Protein AF-A0A960JRB2-F1 (afdb_monomer)

pLDDT: mean 93.93, std 5.95, range [61.25, 98.62]

Radius of gyration: 18.93 Å; Cα contacts (8 Å, |Δi|>4): 574; chains: 1; bounding box: 47×34×52 Å

Mean predicted aligned error: 4.18 Å

Structure (mmCIF, N/CA/C/O backbone):
data_AF-A0A960JRB2-F1
#
_entry.id   AF-A0A960JRB2-F1
#
loop_
_atom_site.group_PDB
_atom_site.id
_atom_site.type_symbol
_atom_site.label_atom_id
_atom_site.label_alt_id
_atom_site.label_comp_id
_atom_site.label_asym_id
_atom_site.label_entity_id
_atom_site.label_seq_id
_atom_site.pdbx_PDB_ins_code
_atom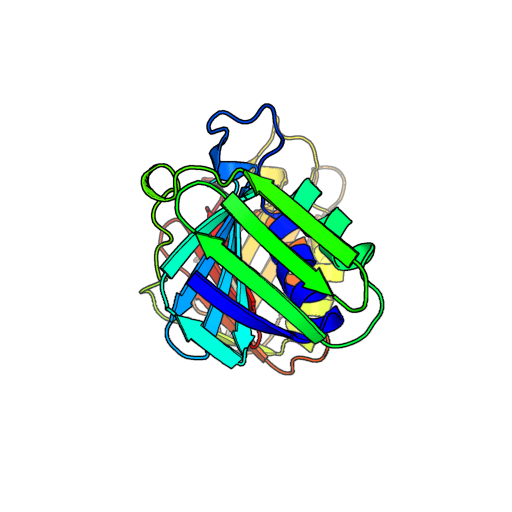_site.Cartn_x
_atom_site.Cartn_y
_atom_site.Cartn_z
_atom_site.occupancy
_atom_site.B_iso_or_equiv
_atom_site.auth_seq_id
_atom_site.auth_comp_id
_atom_site.auth_asym_id
_atom_site.auth_atom_id
_atom_site.pdbx_PDB_model_num
ATOM 1 N N . MET A 1 1 ? 16.561 -8.627 -13.620 1.00 96.25 1 MET A N 1
ATOM 2 C CA . MET A 1 1 ? 15.090 -8.500 -13.733 1.00 96.25 1 MET A CA 1
ATOM 3 C C . MET A 1 1 ? 14.754 -7.876 -15.081 1.00 96.25 1 MET A C 1
ATOM 5 O O . MET A 1 1 ? 15.429 -6.922 -15.445 1.00 96.25 1 MET A O 1
ATOM 9 N N . LYS A 1 2 ? 13.747 -8.363 -15.817 1.00 98.31 2 LYS A N 1
ATOM 10 C CA . LYS A 1 2 ? 13.292 -7.759 -17.079 1.00 98.31 2 LYS A CA 1
ATOM 11 C C . LYS A 1 2 ? 11.813 -8.038 -17.347 1.00 98.31 2 LYS A C 1
ATOM 13 O O . LYS A 1 2 ? 11.419 -9.203 -17.326 1.00 98.31 2 LYS A O 1
ATOM 18 N N . PHE A 1 3 ? 11.040 -6.992 -17.641 1.00 98.62 3 PHE A N 1
ATOM 19 C CA . PHE A 1 3 ? 9.617 -7.092 -17.981 1.00 98.62 3 PHE A CA 1
ATOM 20 C C . PHE A 1 3 ? 9.141 -5.975 -18.920 1.00 98.62 3 PHE A C 1
ATOM 22 O O . PHE A 1 3 ? 9.813 -4.952 -19.102 1.00 98.62 3 PHE A O 1
ATOM 29 N N . ARG A 1 4 ? 7.949 -6.165 -19.493 1.00 98.50 4 ARG A N 1
ATOM 30 C CA . ARG A 1 4 ? 7.206 -5.173 -20.279 1.00 98.50 4 ARG A CA 1
ATOM 31 C C . ARG A 1 4 ? 5.766 -5.063 -19.782 1.00 98.50 4 ARG A C 1
ATOM 33 O O . ARG A 1 4 ? 5.137 -6.073 -19.498 1.00 98.50 4 ARG A O 1
ATOM 40 N N . CYS A 1 5 ? 5.229 -3.851 -19.715 1.00 98.44 5 CYS A N 1
ATOM 41 C CA . CYS A 1 5 ? 3.850 -3.596 -19.287 1.00 98.44 5 CYS A CA 1
ATOM 42 C C . CYS A 1 5 ? 3.295 -2.318 -19.925 1.00 98.44 5 CYS A C 1
ATOM 44 O O . CYS A 1 5 ? 4.031 -1.579 -20.582 1.00 98.44 5 CYS A O 1
ATOM 46 N N . GLU A 1 6 ? 2.006 -2.050 -19.735 1.00 98.31 6 GLU A N 1
ATOM 47 C CA . GLU A 1 6 ? 1.409 -0.769 -20.113 1.00 98.31 6 GLU A CA 1
ATOM 48 C C . GLU A 1 6 ? 1.791 0.329 -19.114 1.00 98.31 6 GLU A C 1
ATOM 50 O O . GLU A 1 6 ? 1.782 0.127 -17.897 1.00 98.31 6 GLU A O 1
ATOM 55 N N . ARG A 1 7 ? 2.109 1.516 -19.637 1.00 97.81 7 ARG A N 1
ATOM 56 C CA . ARG A 1 7 ? 2.580 2.665 -18.855 1.00 97.81 7 ARG A CA 1
ATOM 57 C C . ARG A 1 7 ? 1.621 3.047 -17.736 1.00 97.81 7 ARG A C 1
ATOM 59 O O . ARG A 1 7 ? 2.079 3.316 -16.631 1.00 97.81 7 ARG A O 1
ATOM 66 N N . ASP A 1 8 ? 0.321 3.076 -18.016 1.00 97.69 8 ASP A N 1
ATOM 67 C CA . ASP A 1 8 ? -0.687 3.498 -17.039 1.00 97.69 8 ASP A CA 1
ATOM 68 C C . ASP A 1 8 ? -0.827 2.479 -15.899 1.00 97.69 8 ASP A C 1
ATOM 70 O O . ASP A 1 8 ? -0.841 2.864 -14.734 1.00 97.69 8 ASP A O 1
ATOM 74 N N . VAL A 1 9 ? -0.766 1.180 -16.213 1.00 97.19 9 VAL A N 1
ATOM 75 C CA . VAL A 1 9 ? -0.775 0.099 -15.211 1.00 97.19 9 VAL A CA 1
ATOM 76 C C . VAL A 1 9 ? 0.433 0.214 -14.274 1.00 97.19 9 VAL A C 1
ATOM 78 O O . VAL A 1 9 ? 0.292 0.145 -13.051 1.00 97.19 9 VAL A O 1
ATOM 81 N N . LEU A 1 10 ? 1.627 0.456 -14.826 1.00 98.31 10 LEU A N 1
ATOM 82 C CA . LEU A 1 10 ? 2.826 0.674 -14.015 1.00 98.31 10 LEU A CA 1
ATOM 83 C C . LEU A 1 10 ? 2.738 1.967 -13.195 1.00 98.31 10 LEU A C 1
ATOM 85 O O . LEU A 1 10 ? 3.166 1.990 -12.041 1.00 98.31 10 LEU A O 1
ATOM 89 N N . ALA A 1 11 ? 2.194 3.042 -13.773 1.00 97.94 11 ALA A N 1
ATOM 90 C CA . ALA A 1 11 ? 2.029 4.325 -13.096 1.00 97.94 11 ALA A CA 1
ATOM 91 C C . ALA A 1 11 ? 1.119 4.203 -11.868 1.00 97.94 11 ALA A C 1
ATOM 93 O O . ALA A 1 11 ? 1.439 4.768 -10.818 1.00 97.94 11 ALA A O 1
ATOM 94 N N . ASP A 1 12 ? 0.030 3.445 -11.982 1.00 96.31 12 ASP A N 1
ATOM 95 C CA . ASP A 1 12 ? -0.925 3.220 -10.899 1.00 96.31 12 ASP A CA 1
ATOM 96 C C . ASP A 1 12 ? -0.324 2.362 -9.779 1.00 96.31 12 ASP A C 1
ATOM 98 O O . ASP A 1 12 ? -0.445 2.717 -8.600 1.00 96.31 12 ASP A O 1
ATOM 102 N N . ALA A 1 13 ? 0.407 1.295 -10.125 1.00 97.88 13 ALA A N 1
ATOM 103 C CA . ALA A 1 13 ? 1.113 0.454 -9.155 1.00 97.88 13 ALA A CA 1
ATOM 104 C C . ALA A 1 13 ? 2.199 1.241 -8.397 1.00 97.88 13 ALA A C 1
ATOM 106 O O . ALA A 1 13 ? 2.223 1.265 -7.163 1.00 97.88 13 ALA A O 1
ATOM 107 N N . VAL A 1 14 ? 3.054 1.966 -9.129 1.00 98.06 14 VAL A N 1
ATOM 108 C CA . VAL A 1 14 ? 4.105 2.834 -8.568 1.00 98.06 14 VAL A CA 1
ATOM 109 C C . VAL A 1 14 ? 3.504 3.957 -7.726 1.00 98.06 14 VAL A C 1
ATOM 111 O O . VAL A 1 14 ? 4.011 4.268 -6.648 1.00 98.06 14 VAL A O 1
ATOM 114 N N . GLY A 1 15 ? 2.417 4.570 -8.193 1.00 96.38 15 GLY A N 1
ATOM 115 C CA . GLY A 1 15 ? 1.725 5.637 -7.483 1.00 96.38 15 GLY A CA 1
ATOM 116 C C . GLY A 1 15 ? 1.093 5.159 -6.180 1.00 96.38 15 GLY A C 1
ATOM 117 O O . GLY A 1 15 ? 1.138 5.888 -5.188 1.00 96.38 15 GLY A O 1
ATOM 118 N N . SER A 1 16 ? 0.524 3.953 -6.176 1.00 95.69 16 SER A N 1
ATOM 119 C CA . SER A 1 16 ? -0.119 3.354 -5.004 1.00 95.69 16 SER A CA 1
ATOM 120 C C . SER A 1 16 ? 0.894 2.946 -3.946 1.00 95.69 16 SER A C 1
ATOM 122 O O . SER A 1 16 ? 0.838 3.452 -2.826 1.00 95.69 16 SER A O 1
ATOM 124 N N . ALA A 1 17 ? 1.885 2.139 -4.321 1.00 97.44 17 ALA A N 1
ATOM 125 C CA . ALA A 1 17 ? 2.957 1.731 -3.421 1.00 97.44 17 ALA A CA 1
ATOM 126 C C . ALA A 1 17 ? 3.803 2.928 -2.943 1.00 97.44 17 ALA A C 1
ATOM 128 O O . ALA A 1 17 ? 4.197 3.008 -1.780 1.00 97.44 17 ALA A O 1
ATOM 129 N N . GLY A 1 18 ? 4.042 3.915 -3.817 1.00 96.19 18 GLY A N 1
ATOM 130 C CA . GLY A 1 18 ? 4.893 5.075 -3.537 1.00 96.19 18 GLY A CA 1
ATOM 131 C C . GLY A 1 18 ? 4.423 5.943 -2.369 1.00 96.19 18 GLY A C 1
ATOM 132 O O . GLY A 1 18 ? 5.253 6.574 -1.715 1.00 96.19 18 GLY A O 1
ATOM 133 N N . ARG A 1 19 ? 3.120 5.957 -2.058 1.00 92.56 19 ARG A N 1
ATOM 134 C CA . ARG A 1 19 ? 2.564 6.736 -0.935 1.00 92.56 19 ARG A CA 1
ATOM 135 C C . ARG A 1 19 ? 2.944 6.186 0.438 1.00 92.56 19 ARG A C 1
ATOM 137 O O . ARG A 1 19 ? 2.952 6.951 1.395 1.00 92.56 19 ARG A O 1
ATOM 144 N N . ALA A 1 20 ? 3.294 4.904 0.522 1.00 94.94 20 ALA A N 1
ATOM 145 C CA . ALA A 1 20 ? 3.753 4.274 1.755 1.00 94.94 20 ALA A CA 1
ATOM 146 C C . ALA A 1 20 ? 5.263 4.422 1.988 1.00 94.94 20 ALA A C 1
ATOM 148 O O . ALA A 1 20 ? 5.755 4.005 3.026 1.00 94.94 20 ALA A O 1
ATOM 149 N N . THR A 1 21 ? 6.017 4.978 1.034 1.00 93.31 21 THR A N 1
ATOM 150 C CA . THR A 1 21 ? 7.476 5.105 1.172 1.00 93.31 21 THR A CA 1
ATOM 151 C C . THR A 1 21 ? 7.860 6.184 2.173 1.00 93.31 21 THR A C 1
ATOM 153 O O . THR A 1 21 ? 7.260 7.262 2.229 1.00 93.31 21 THR A O 1
ATOM 156 N N . SER A 1 22 ? 8.913 5.916 2.943 1.00 83.94 22 SER A N 1
ATOM 157 C CA . SER A 1 22 ? 9.476 6.921 3.838 1.00 83.94 22 SER A CA 1
ATOM 158 C C . SER A 1 22 ? 10.087 8.088 3.047 1.00 83.94 22 SER A C 1
ATOM 160 O O . SER A 1 22 ? 10.604 7.942 1.935 1.00 83.94 22 SER A O 1
ATOM 162 N N . GLY A 1 23 ? 10.044 9.289 3.626 1.00 74.00 23 GLY A N 1
ATOM 163 C CA . GLY A 1 23 ? 10.753 10.436 3.065 1.00 74.00 23 GLY A CA 1
ATOM 164 C C . GLY A 1 23 ? 12.268 10.201 3.014 1.00 74.00 23 GLY A C 1
ATOM 165 O O . GLY A 1 23 ? 12.821 9.404 3.762 1.00 74.00 23 GLY A O 1
ATOM 166 N N . ARG A 1 24 ? 12.976 10.978 2.183 1.00 62.84 24 ARG A N 1
ATOM 167 C CA . ARG A 1 24 ? 14.440 10.871 1.993 1.00 62.84 24 ARG A CA 1
ATOM 168 C C . ARG A 1 24 ? 15.268 11.080 3.284 1.00 62.84 24 ARG A C 1
ATOM 170 O O . ARG A 1 24 ? 16.460 10.806 3.284 1.00 62.84 24 ARG A O 1
ATOM 177 N N . SER A 1 25 ? 14.648 11.584 4.352 1.00 66.38 25 SER A N 1
ATOM 178 C CA . SER A 1 25 ? 15.242 11.805 5.681 1.00 66.38 25 SER A CA 1
ATOM 179 C C . SER A 1 25 ? 14.831 10.748 6.716 1.00 66.38 25 SER A C 1
ATOM 181 O O . SER A 1 25 ? 15.058 10.950 7.906 1.00 66.38 25 SER A O 1
ATOM 183 N N . GLY A 1 26 ? 14.182 9.660 6.288 1.00 69.44 26 GLY A N 1
ATOM 184 C CA . GLY A 1 26 ? 13.806 8.550 7.158 1.00 69.44 26 GLY A CA 1
ATOM 185 C C . GLY A 1 26 ? 15.020 7.813 7.726 1.00 69.44 26 GLY A C 1
ATOM 186 O O . GLY A 1 26 ? 16.132 7.919 7.208 1.00 69.44 26 GLY A O 1
ATOM 187 N N . ALA A 1 27 ? 14.796 7.040 8.791 1.00 75.38 27 ALA A N 1
ATOM 188 C CA . ALA A 1 27 ? 15.854 6.293 9.474 1.00 75.38 27 ALA A CA 1
ATOM 189 C C . ALA A 1 27 ? 16.548 5.253 8.571 1.00 75.38 27 ALA A C 1
ATOM 191 O O . ALA A 1 27 ? 17.726 4.964 8.770 1.00 75.38 27 ALA A O 1
ATOM 192 N N . LEU A 1 28 ? 15.834 4.719 7.571 1.00 88.00 28 LEU A N 1
ATOM 193 C CA . LEU A 1 28 ? 16.341 3.745 6.604 1.00 88.00 28 LEU A CA 1
ATOM 194 C C . LEU A 1 28 ? 16.217 4.303 5.174 1.00 88.00 28 LEU A C 1
ATOM 196 O O . LEU A 1 28 ? 15.122 4.285 4.613 1.00 88.00 28 LEU A O 1
ATOM 200 N N . PRO A 1 29 ? 17.314 4.770 4.548 1.00 88.00 29 PRO A N 1
ATOM 201 C CA . PRO A 1 29 ? 17.279 5.364 3.207 1.00 88.00 29 PRO A CA 1
ATOM 202 C C . PRO A 1 29 ? 16.694 4.455 2.117 1.00 88.00 29 PRO A C 1
ATOM 204 O O . PRO A 1 29 ? 16.051 4.947 1.191 1.00 88.00 29 PRO A O 1
ATOM 207 N N . VAL A 1 30 ? 16.869 3.135 2.239 1.00 93.38 30 VAL A N 1
ATOM 208 C CA . VAL A 1 30 ? 16.314 2.129 1.317 1.00 93.38 30 VAL A CA 1
ATOM 209 C C . VAL A 1 30 ? 14.784 2.188 1.210 1.00 93.38 30 VAL A C 1
ATOM 211 O O . VAL A 1 30 ? 14.228 1.944 0.141 1.00 93.38 30 VAL A O 1
ATOM 214 N N . LEU A 1 31 ? 14.098 2.618 2.274 1.00 95.06 31 LEU A N 1
ATOM 215 C CA . LEU A 1 31 ? 12.642 2.780 2.312 1.00 95.06 31 LEU A CA 1
ATOM 216 C C . LEU A 1 31 ? 12.141 4.030 1.576 1.00 95.06 31 LEU A C 1
ATOM 218 O O . LEU A 1 31 ? 10.934 4.231 1.465 1.00 95.06 31 LEU A O 1
ATOM 222 N N . ALA A 1 32 ? 13.037 4.883 1.070 1.00 94.69 32 ALA A N 1
ATOM 223 C CA . ALA A 1 32 ? 12.685 5.910 0.085 1.00 94.69 32 ALA A CA 1
ATOM 224 C C . ALA A 1 32 ? 12.575 5.331 -1.343 1.00 94.69 32 ALA A C 1
ATOM 226 O O . ALA A 1 32 ? 12.237 6.049 -2.293 1.00 94.69 32 ALA A O 1
ATOM 227 N N . GLY A 1 33 ? 12.904 4.046 -1.511 1.00 96.25 33 GLY A N 1
ATOM 228 C CA . GLY A 1 33 ? 12.733 3.277 -2.732 1.00 96.25 33 GLY A CA 1
ATOM 229 C C . GLY A 1 33 ? 11.466 2.425 -2.733 1.00 96.25 33 GLY A C 1
ATOM 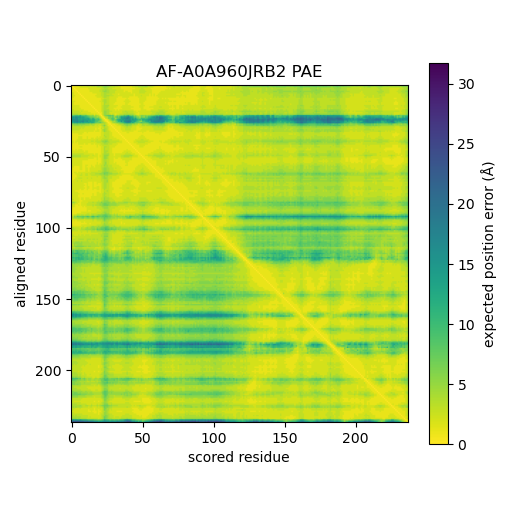230 O O . GLY A 1 33 ? 10.894 2.097 -1.695 1.00 96.25 33 GLY A O 1
ATOM 231 N N . LEU A 1 34 ? 11.049 2.046 -3.935 1.00 97.81 34 LEU A N 1
ATOM 232 C CA . LEU A 1 34 ? 10.079 0.989 -4.175 1.00 97.81 34 LEU A CA 1
ATOM 233 C C . LEU A 1 34 ? 10.824 -0.310 -4.426 1.00 97.81 34 LEU A C 1
ATOM 235 O O . LEU A 1 34 ? 11.721 -0.345 -5.269 1.00 97.81 34 LEU A O 1
ATOM 239 N N . ARG A 1 35 ? 10.435 -1.368 -3.719 1.00 98.00 35 ARG A N 1
ATOM 240 C CA . ARG A 1 35 ? 10.896 -2.728 -3.981 1.00 98.00 35 ARG A CA 1
ATOM 241 C C . ARG A 1 35 ? 10.034 -3.329 -5.081 1.00 98.00 35 ARG A C 1
ATOM 243 O O . ARG A 1 35 ? 8.837 -3.513 -4.893 1.00 98.00 35 ARG A O 1
ATOM 250 N N . LEU A 1 36 ? 10.661 -3.653 -6.199 1.00 98.19 36 LEU A N 1
ATOM 251 C CA . LEU A 1 36 ? 10.075 -4.381 -7.310 1.00 98.19 36 LEU A CA 1
ATOM 252 C C . LEU A 1 36 ? 10.513 -5.838 -7.174 1.00 98.19 36 LEU A C 1
ATOM 254 O O . LEU A 1 36 ? 11.710 -6.107 -7.049 1.00 98.19 36 LEU A O 1
ATOM 258 N N . ARG A 1 37 ? 9.572 -6.777 -7.199 1.00 97.62 37 ARG A N 1
ATOM 259 C CA . ARG A 1 37 ? 9.851 -8.213 -7.307 1.00 97.62 37 ARG A CA 1
ATOM 260 C C . ARG A 1 37 ? 9.086 -8.754 -8.503 1.00 97.62 37 ARG A C 1
ATOM 262 O O . ARG A 1 37 ? 7.871 -8.640 -8.541 1.00 97.62 37 ARG A O 1
ATOM 269 N N . LEU A 1 38 ? 9.810 -9.342 -9.445 1.00 98.50 38 LEU A N 1
ATOM 270 C CA . LEU A 1 38 ? 9.243 -10.022 -10.601 1.00 98.50 38 LEU A CA 1
ATOM 271 C C . LEU A 1 38 ? 9.416 -11.530 -10.428 1.00 98.50 38 LEU A C 1
ATOM 273 O O . LEU A 1 38 ? 10.534 -11.979 -10.156 1.00 98.50 38 LEU A O 1
ATOM 277 N N . ASP A 1 39 ? 8.324 -12.263 -10.605 1.00 97.94 39 ASP A N 1
ATOM 278 C CA . ASP A 1 39 ? 8.250 -13.722 -10.542 1.00 97.94 39 ASP A CA 1
ATOM 279 C C . ASP A 1 39 ? 7.352 -14.219 -11.688 1.00 97.94 39 ASP A C 1
ATOM 281 O O . ASP A 1 39 ? 6.127 -14.076 -11.645 1.00 97.94 39 ASP A O 1
ATOM 285 N N . GLY A 1 40 ? 7.964 -14.699 -12.773 1.00 98.12 40 GLY A N 1
ATOM 286 C CA . GLY A 1 40 ? 7.264 -14.962 -14.026 1.00 98.12 40 GLY A CA 1
ATOM 287 C C . GLY A 1 40 ? 6.626 -13.686 -14.579 1.00 98.12 40 GLY A C 1
ATOM 288 O O . GLY A 1 40 ? 7.314 -12.692 -14.818 1.00 98.12 40 GLY A O 1
ATOM 289 N N . ASP A 1 41 ? 5.307 -13.714 -14.753 1.00 98.12 41 ASP A N 1
ATOM 290 C CA . ASP A 1 41 ? 4.501 -12.601 -15.271 1.00 98.12 41 ASP A CA 1
ATOM 291 C C . ASP A 1 41 ? 3.864 -11.745 -14.157 1.00 98.12 41 ASP A C 1
ATOM 293 O O . ASP A 1 41 ? 3.052 -10.862 -14.426 1.00 98.12 41 ASP A O 1
ATOM 297 N N . HIS A 1 42 ? 4.253 -11.963 -12.896 1.00 98.00 42 HIS A N 1
ATOM 298 C CA . HIS A 1 42 ? 3.734 -11.229 -11.742 1.00 98.00 42 HIS A CA 1
ATOM 299 C C . HIS A 1 42 ? 4.772 -10.240 -11.213 1.00 98.00 42 HIS A C 1
ATOM 301 O O . HIS A 1 42 ? 5.851 -10.631 -10.755 1.00 98.00 42 HIS A O 1
ATOM 307 N N . LEU A 1 43 ? 4.447 -8.947 -11.261 1.00 98.50 43 LEU A N 1
ATOM 308 C CA . LEU A 1 43 ? 5.259 -7.887 -10.674 1.00 98.50 43 LEU A CA 1
ATOM 309 C C . LEU A 1 43 ? 4.601 -7.358 -9.399 1.00 98.50 43 LEU A C 1
ATOM 311 O O . LEU A 1 43 ? 3.548 -6.725 -9.442 1.00 98.50 43 LEU A O 1
ATOM 315 N N . GLU A 1 44 ? 5.286 -7.534 -8.276 1.00 98.00 44 GLU A N 1
ATOM 316 C CA . GLU A 1 44 ? 4.963 -6.877 -7.014 1.00 98.00 44 GLU A CA 1
ATOM 317 C C . GLU A 1 44 ? 5.739 -5.564 -6.888 1.00 98.00 44 GLU A C 1
ATOM 319 O O . GLU A 1 44 ? 6.974 -5.540 -6.960 1.00 98.00 44 GLU A O 1
ATOM 324 N N . VAL A 1 45 ? 5.024 -4.471 -6.633 1.00 98.44 45 VAL A N 1
ATOM 325 C CA . VAL A 1 45 ? 5.588 -3.156 -6.321 1.00 98.44 45 VAL A CA 1
ATOM 326 C C . VAL A 1 45 ? 5.246 -2.810 -4.877 1.00 98.44 45 VAL A C 1
ATOM 328 O O . VAL A 1 45 ? 4.082 -2.591 -4.549 1.00 98.44 45 VAL A O 1
ATOM 331 N N . THR A 1 46 ? 6.258 -2.731 -4.014 1.00 98.25 46 THR A N 1
ATOM 332 C CA . THR A 1 46 ? 6.082 -2.492 -2.576 1.00 98.25 46 THR A CA 1
ATOM 333 C C . THR A 1 46 ? 6.754 -1.201 -2.128 1.00 98.25 46 THR A C 1
ATOM 335 O O . THR A 1 46 ? 7.939 -0.976 -2.383 1.00 98.25 46 THR A O 1
ATOM 338 N N . GLY A 1 47 ? 6.002 -0.369 -1.411 1.00 97.19 47 GLY A N 1
ATOM 339 C CA . GLY A 1 47 ? 6.510 0.763 -0.643 1.00 97.19 47 GLY A CA 1
ATOM 340 C C . GLY A 1 47 ? 6.213 0.577 0.839 1.00 97.19 47 GLY A C 1
ATOM 341 O O . GLY A 1 47 ? 5.186 0.001 1.197 1.00 97.19 47 GLY A O 1
ATOM 342 N N . SER A 1 48 ? 7.117 1.041 1.700 1.00 95.75 48 SER A N 1
ATOM 343 C CA . SER A 1 48 ? 6.989 0.878 3.146 1.00 95.75 48 SER A CA 1
ATOM 344 C C . SER A 1 48 ? 7.699 1.991 3.910 1.00 95.75 48 SER A C 1
ATOM 346 O O . SER A 1 48 ? 8.734 2.495 3.465 1.00 95.75 48 SER A O 1
ATOM 348 N N . ASP A 1 49 ? 7.164 2.331 5.080 1.00 93.62 49 ASP A N 1
ATOM 349 C CA . ASP A 1 49 ? 7.819 3.142 6.108 1.00 93.62 49 ASP A CA 1
ATOM 350 C C . ASP A 1 49 ? 7.997 2.374 7.432 1.00 93.62 49 ASP A C 1
ATOM 352 O O . ASP A 1 49 ? 8.267 2.982 8.463 1.00 93.62 49 ASP A O 1
ATOM 356 N N . LEU A 1 50 ? 7.904 1.036 7.379 1.00 91.38 50 LEU A N 1
ATOM 357 C CA . LEU A 1 50 ? 7.846 0.069 8.493 1.00 91.38 50 LEU A CA 1
ATOM 358 C C . LEU A 1 50 ? 6.519 0.009 9.255 1.00 91.38 50 LEU A C 1
ATOM 360 O O . LEU A 1 50 ? 6.216 -1.041 9.823 1.00 91.38 50 LEU A O 1
ATOM 364 N N . ASP A 1 51 ? 5.735 1.085 9.272 1.00 91.94 51 ASP A N 1
ATOM 365 C CA . ASP A 1 51 ? 4.451 1.127 9.980 1.00 91.94 51 ASP A CA 1
ATOM 366 C C . ASP A 1 51 ? 3.259 0.992 9.029 1.00 91.94 51 ASP A C 1
ATOM 368 O O . ASP A 1 51 ? 2.207 0.484 9.416 1.00 91.94 51 ASP A O 1
ATOM 372 N N . LEU A 1 52 ? 3.426 1.426 7.783 1.00 95.12 52 LEU A N 1
ATOM 373 C CA . LEU A 1 52 ? 2.530 1.213 6.660 1.00 95.12 52 LEU A CA 1
ATOM 374 C C . LEU A 1 52 ? 3.328 0.598 5.520 1.00 95.12 52 LEU A C 1
ATOM 376 O O . LEU A 1 52 ? 4.390 1.087 5.145 1.00 95.12 52 LEU A O 1
ATOM 380 N N . THR A 1 53 ? 2.779 -0.461 4.946 1.00 96.75 53 THR A N 1
ATOM 381 C CA . THR A 1 53 ? 3.285 -1.098 3.738 1.00 96.75 53 THR A CA 1
ATOM 382 C C . THR A 1 53 ? 2.147 -1.194 2.738 1.00 96.75 53 THR A C 1
ATOM 384 O O . THR A 1 53 ? 1.057 -1.654 3.077 1.00 96.75 53 THR A O 1
ATOM 387 N N . VAL A 1 54 ? 2.395 -0.748 1.511 1.00 97.62 54 VAL A N 1
ATOM 388 C CA . VAL A 1 54 ? 1.459 -0.886 0.396 1.00 97.62 54 VAL A CA 1
ATOM 389 C C . VAL A 1 54 ? 2.149 -1.679 -0.699 1.00 97.62 54 VAL A C 1
ATOM 391 O O . VAL A 1 54 ? 3.204 -1.276 -1.194 1.00 97.62 54 VAL A O 1
ATOM 394 N N . THR A 1 55 ? 1.534 -2.795 -1.071 1.00 97.62 55 THR A N 1
ATOM 395 C CA . THR A 1 55 ? 1.971 -3.663 -2.164 1.00 97.62 55 THR A CA 1
ATOM 396 C C . THR A 1 55 ? 0.906 -3.660 -3.246 1.00 97.62 55 THR A C 1
ATOM 398 O O . THR A 1 55 ? -0.264 -3.897 -2.959 1.00 97.62 55 THR A O 1
ATOM 401 N N . ALA A 1 56 ? 1.310 -3.379 -4.479 1.00 97.69 56 ALA A N 1
ATOM 402 C CA . ALA A 1 56 ? 0.474 -3.508 -5.663 1.00 97.69 56 ALA A CA 1
ATOM 403 C C . ALA A 1 56 ? 1.036 -4.624 -6.546 1.00 97.69 56 ALA A C 1
ATOM 405 O O . ALA A 1 56 ? 2.218 -4.599 -6.890 1.00 97.69 56 ALA A O 1
ATOM 406 N N . GLU A 1 57 ? 0.193 -5.583 -6.900 1.00 97.12 57 GLU A N 1
ATOM 407 C 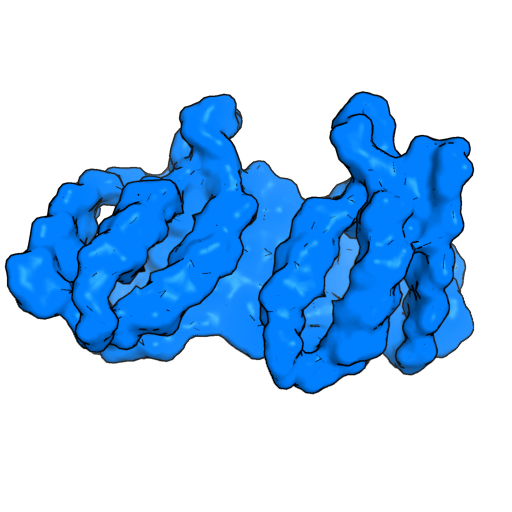CA . GLU A 1 57 ? 0.502 -6.667 -7.822 1.00 97.12 57 GLU A CA 1
ATOM 408 C C . GLU A 1 57 ? -0.120 -6.367 -9.186 1.00 97.12 57 GLU A C 1
ATOM 410 O O . GLU A 1 57 ? -1.307 -6.041 -9.283 1.00 97.12 57 GLU A O 1
ATOM 415 N N . ILE A 1 58 ? 0.693 -6.456 -10.237 1.00 97.88 58 ILE A N 1
ATOM 416 C CA . ILE A 1 58 ? 0.253 -6.289 -11.621 1.00 97.88 58 ILE A CA 1
ATOM 417 C C . ILE A 1 58 ? 0.804 -7.410 -12.499 1.00 97.88 58 ILE A C 1
ATOM 419 O O . ILE A 1 58 ? 1.938 -7.859 -12.322 1.00 97.88 58 ILE A O 1
ATOM 423 N N . GLU A 1 59 ? 0.000 -7.827 -13.473 1.00 98.00 59 GLU A N 1
ATOM 424 C CA . GLU A 1 59 ? 0.430 -8.746 -14.523 1.00 98.00 59 GLU A CA 1
ATOM 425 C C . GLU A 1 59 ? 1.260 -7.985 -15.565 1.00 98.00 59 GLU A C 1
ATOM 427 O O . GLU A 1 59 ? 0.900 -6.890 -16.014 1.00 98.00 59 GLU A O 1
ATOM 432 N N . VAL A 1 60 ? 2.402 -8.553 -15.935 1.00 98.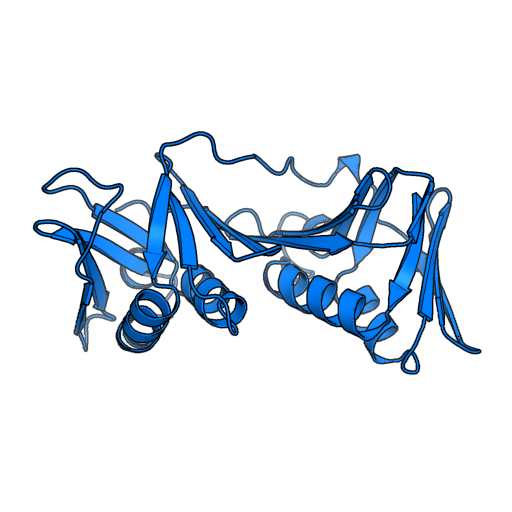44 60 VAL A N 1
ATOM 433 C CA . VAL A 1 60 ? 3.360 -7.987 -16.886 1.00 98.44 60 VAL A CA 1
ATOM 434 C C . VAL A 1 60 ? 3.884 -9.092 -17.797 1.00 98.44 60 VAL A C 1
ATOM 436 O O . VAL A 1 60 ? 3.856 -10.258 -17.443 1.00 98.44 60 VAL A O 1
ATOM 439 N N . ALA A 1 61 ? 4.434 -8.741 -18.958 1.00 98.50 61 ALA A N 1
ATOM 440 C CA . ALA A 1 61 ? 5.189 -9.694 -19.766 1.00 98.50 61 ALA A CA 1
ATOM 441 C C . ALA A 1 61 ? 6.611 -9.819 -19.200 1.00 98.50 61 ALA A C 1
ATOM 443 O O . ALA A 1 61 ? 7.492 -9.010 -19.523 1.00 98.50 61 ALA A O 1
ATOM 444 N N . GLY A 1 62 ? 6.820 -10.796 -18.322 1.00 98.06 62 GLY A N 1
ATOM 445 C CA . GLY A 1 62 ? 8.102 -11.099 -17.707 1.00 98.06 62 GLY A CA 1
ATOM 446 C C . GLY A 1 62 ? 9.051 -11.823 -18.657 1.00 98.06 62 GLY A C 1
ATOM 447 O O . GLY A 1 62 ? 8.670 -12.485 -19.619 1.00 98.06 62 GLY A O 1
ATOM 448 N N . THR A 1 63 ? 10.352 -11.660 -18.444 1.00 97.75 63 THR A N 1
ATOM 449 C CA . THR A 1 63 ? 11.380 -12.394 -19.210 1.00 97.75 63 THR A CA 1
ATOM 450 C C . THR A 1 63 ? 12.530 -12.853 -18.329 1.00 97.75 63 THR A C 1
ATOM 452 O O . THR A 1 63 ? 13.210 -13.831 -18.635 1.00 97.75 63 THR A O 1
ATOM 455 N N . THR A 1 64 ? 12.810 -12.133 -17.247 1.00 98.12 64 THR A N 1
ATOM 456 C CA . THR A 1 64 ? 13.874 -12.502 -16.315 1.00 98.12 64 THR A CA 1
ATOM 457 C C . THR A 1 64 ? 13.480 -12.059 -14.926 1.00 98.12 64 THR A C 1
ATOM 459 O O . THR A 1 64 ? 13.451 -10.856 -14.673 1.00 98.12 64 THR A O 1
ATOM 462 N N . ASP A 1 65 ? 13.234 -13.007 -14.034 1.00 98.06 65 ASP A N 1
ATOM 463 C CA . ASP A 1 65 ? 12.860 -12.743 -12.646 1.00 98.06 65 ASP A CA 1
ATOM 464 C C . ASP A 1 65 ? 13.921 -11.922 -11.901 1.00 98.06 65 ASP A C 1
ATOM 466 O O . ASP A 1 65 ? 15.061 -11.719 -12.350 1.00 98.06 65 ASP A O 1
ATOM 470 N N . GLY A 1 66 ? 13.543 -11.414 -10.736 1.00 96.69 66 GLY A N 1
ATOM 471 C CA . GLY A 1 66 ? 14.490 -10.806 -9.815 1.00 96.69 66 GLY A CA 1
ATOM 472 C C . GLY A 1 66 ? 13.856 -9.793 -8.884 1.00 96.69 66 GLY A C 1
ATOM 473 O O . GLY A 1 66 ? 12.646 -9.583 -8.877 1.00 96.69 66 GLY A O 1
ATOM 474 N N . VAL A 1 67 ? 14.711 -9.137 -8.105 1.00 96.50 67 VAL A N 1
ATOM 475 C CA . VAL A 1 67 ? 14.319 -8.094 -7.158 1.00 96.50 67 VAL A CA 1
ATOM 476 C C . VAL A 1 67 ? 15.207 -6.879 -7.378 1.00 96.50 67 VAL A C 1
ATOM 478 O O . VAL A 1 67 ? 16.409 -7.019 -7.591 1.00 96.50 67 VAL A O 1
ATOM 481 N N . ALA A 1 68 ? 14.613 -5.693 -7.343 1.00 96.88 68 ALA A N 1
ATOM 482 C CA . ALA A 1 68 ? 15.321 -4.427 -7.446 1.00 96.88 68 ALA A CA 1
ATOM 483 C C . ALA A 1 68 ? 14.644 -3.386 -6.558 1.00 96.88 68 ALA A C 1
ATOM 485 O O . ALA A 1 68 ? 13.430 -3.429 -6.373 1.00 96.88 68 ALA A O 1
ATOM 486 N N . VAL A 1 69 ? 15.409 -2.429 -6.037 1.00 97.31 69 VAL A N 1
ATOM 487 C CA . VAL A 1 69 ? 14.844 -1.282 -5.321 1.00 97.31 69 VAL A CA 1
ATOM 488 C C . VAL A 1 69 ? 15.181 -0.014 -6.091 1.00 97.31 69 VAL A C 1
ATOM 490 O O . VAL A 1 69 ? 16.347 0.273 -6.338 1.00 97.31 69 VAL A O 1
ATOM 493 N N . ILE A 1 70 ? 14.168 0.752 -6.492 1.00 97.25 70 ILE A N 1
ATOM 494 C CA . ILE A 1 70 ? 14.342 1.975 -7.293 1.00 97.25 70 ILE A CA 1
ATOM 495 C C . ILE A 1 70 ? 13.806 3.169 -6.496 1.00 97.25 70 ILE A C 1
ATOM 497 O O . ILE A 1 70 ? 12.715 3.059 -5.936 1.00 97.25 70 ILE A O 1
ATOM 501 N N . PRO A 1 71 ? 14.504 4.322 -6.438 1.00 96.31 71 PRO A N 1
ATOM 502 C CA . PRO A 1 71 ? 14.008 5.504 -5.732 1.00 96.31 71 PRO A CA 1
ATOM 503 C C . PRO A 1 71 ? 12.578 5.876 -6.155 1.00 96.31 71 PRO A C 1
ATOM 505 O O . PRO A 1 71 ? 12.325 6.171 -7.324 1.00 96.31 71 PRO A O 1
ATOM 508 N N . ALA A 1 72 ? 11.645 5.894 -5.199 1.00 96.44 72 ALA A N 1
ATOM 509 C CA . ALA A 1 72 ? 10.208 5.892 -5.477 1.00 96.44 72 ALA A CA 1
ATOM 510 C C . ALA A 1 72 ? 9.753 7.115 -6.280 1.00 96.44 72 ALA A C 1
ATOM 512 O O . ALA A 1 72 ? 9.055 6.993 -7.284 1.00 96.44 72 ALA A O 1
ATOM 513 N N . ARG A 1 73 ? 10.205 8.306 -5.861 1.00 94.88 73 ARG A N 1
ATOM 514 C CA . ARG A 1 73 ? 9.893 9.573 -6.544 1.00 94.88 73 ARG A CA 1
ATOM 515 C C . ARG A 1 73 ? 10.419 9.589 -7.972 1.00 94.88 73 ARG A C 1
ATOM 517 O O . ARG A 1 73 ? 9.686 9.948 -8.877 1.00 94.88 73 ARG A O 1
ATOM 524 N N . LEU A 1 74 ? 11.661 9.148 -8.166 1.00 96.12 74 LEU A N 1
ATOM 525 C CA . LEU A 1 74 ? 12.286 9.134 -9.484 1.00 96.12 74 LEU A CA 1
ATOM 526 C C . LEU A 1 74 ? 11.579 8.151 -10.420 1.00 96.12 74 LEU A C 1
ATOM 528 O O . LEU A 1 74 ? 11.289 8.509 -11.555 1.00 96.12 74 LEU A O 1
ATOM 532 N N . LEU A 1 75 ? 11.244 6.949 -9.937 1.00 97.88 75 LEU A N 1
ATOM 533 C CA . LEU A 1 75 ? 10.468 5.983 -10.713 1.00 97.88 75 LEU A CA 1
ATOM 534 C C . LEU A 1 75 ? 9.096 6.552 -11.097 1.00 97.88 75 LEU A C 1
ATOM 536 O O . LEU A 1 75 ? 8.704 6.477 -12.258 1.00 97.88 75 LEU A O 1
ATOM 540 N N . ALA A 1 76 ? 8.390 7.168 -10.147 1.00 97.50 76 ALA A N 1
ATOM 541 C CA . ALA A 1 76 ? 7.087 7.772 -10.401 1.00 97.50 76 ALA A CA 1
ATOM 542 C C . ALA A 1 76 ? 7.160 8.927 -11.414 1.00 97.50 76 ALA A C 1
ATOM 544 O O . ALA A 1 76 ? 6.301 9.028 -12.290 1.00 97.50 76 ALA A O 1
ATOM 545 N N . ASP A 1 77 ? 8.182 9.779 -11.318 1.00 97.25 77 ASP A N 1
ATOM 546 C CA . ASP A 1 77 ? 8.397 10.892 -12.244 1.00 97.25 77 ASP A CA 1
ATOM 547 C C . ASP A 1 77 ? 8.733 10.384 -13.654 1.00 97.25 77 ASP A C 1
ATOM 549 O O . ASP A 1 77 ? 8.162 10.869 -14.631 1.00 97.25 77 ASP A O 1
ATOM 553 N N . ILE A 1 78 ? 9.590 9.362 -13.766 1.00 97.94 78 ILE A N 1
ATOM 554 C CA . ILE A 1 78 ? 9.948 8.733 -15.045 1.00 97.94 78 ILE A CA 1
ATOM 555 C C . ILE A 1 78 ? 8.715 8.125 -15.711 1.00 97.94 78 ILE A C 1
ATOM 557 O O . ILE A 1 78 ? 8.414 8.467 -16.851 1.00 97.94 78 ILE A O 1
ATOM 561 N N . VAL A 1 79 ? 7.975 7.258 -15.011 1.00 97.38 79 VAL A N 1
ATOM 562 C CA . VAL A 1 79 ? 6.826 6.549 -15.600 1.00 97.38 79 VAL A CA 1
ATOM 563 C C . VAL A 1 79 ? 5.744 7.536 -16.054 1.00 97.38 79 VAL A C 1
ATOM 565 O O . VAL A 1 79 ? 5.168 7.363 -17.127 1.00 97.38 79 VAL A O 1
ATOM 568 N N . ARG A 1 80 ? 5.518 8.624 -15.304 1.00 95.62 80 ARG A N 1
ATOM 569 C CA . ARG A 1 80 ? 4.586 9.691 -15.708 1.00 95.62 80 ARG A CA 1
ATOM 570 C C . ARG A 1 80 ? 5.069 10.500 -16.910 1.00 95.62 80 ARG A C 1
ATOM 572 O O . ARG A 1 80 ? 4.237 10.957 -17.691 1.00 95.62 80 ARG A O 1
ATOM 579 N N . ALA A 1 81 ? 6.378 10.697 -17.053 1.00 95.94 81 ALA A N 1
ATOM 580 C CA . ALA A 1 81 ? 6.963 11.440 -18.167 1.00 95.94 81 ALA A CA 1
ATOM 581 C C . ALA A 1 81 ? 6.964 10.652 -19.489 1.00 95.94 81 ALA A C 1
ATOM 583 O O . ALA A 1 81 ? 7.072 11.259 -20.555 1.00 95.94 81 ALA A O 1
ATOM 584 N N . LEU A 1 82 ? 6.845 9.321 -19.439 1.00 96.31 82 LEU A N 1
ATOM 585 C CA . LEU A 1 82 ? 6.722 8.488 -20.634 1.00 96.31 82 LEU A CA 1
ATOM 586 C C . LEU A 1 82 ? 5.394 8.741 -21.358 1.00 96.31 82 LEU A C 1
ATOM 588 O O . LEU A 1 82 ? 4.357 8.991 -20.733 1.00 96.31 82 LEU A O 1
ATOM 592 N N . GLU A 1 83 ? 5.433 8.635 -22.685 1.00 94.25 83 GLU A N 1
ATOM 593 C CA . GLU A 1 83 ? 4.233 8.614 -23.524 1.00 94.25 83 GLU A CA 1
ATOM 594 C C . GLU A 1 83 ? 3.361 7.388 -23.181 1.00 94.25 83 GLU A C 1
ATOM 596 O O . GLU A 1 83 ? 3.900 6.356 -22.765 1.00 94.25 83 GLU A O 1
ATOM 601 N N . PRO A 1 84 ? 2.026 7.468 -23.346 1.00 95.00 84 PRO A N 1
ATOM 602 C CA . PRO A 1 84 ? 1.152 6.310 -23.184 1.00 95.00 84 PRO A CA 1
ATOM 603 C C . PRO A 1 84 ? 1.558 5.141 -24.093 1.00 95.00 84 PRO A C 1
ATOM 605 O O . PRO A 1 84 ? 1.976 5.344 -25.235 1.00 95.00 84 PRO A O 1
ATOM 608 N N . GLY A 1 85 ? 1.381 3.916 -23.599 1.00 96.56 85 GLY A N 1
ATOM 609 C CA . GLY A 1 85 ? 1.710 2.677 -24.300 1.00 96.56 85 GLY A CA 1
ATOM 610 C C . GLY A 1 85 ? 2.725 1.828 -23.541 1.00 96.56 85 GLY A C 1
ATOM 611 O O . GLY A 1 85 ? 2.881 1.945 -22.327 1.00 96.56 85 GLY A O 1
ATOM 612 N N . ALA A 1 86 ? 3.432 0.962 -24.261 1.00 97.69 86 ALA A N 1
ATOM 613 C CA . ALA A 1 86 ? 4.289 -0.027 -23.628 1.00 97.69 86 ALA A CA 1
ATOM 614 C C . ALA A 1 86 ? 5.585 0.553 -23.037 1.00 97.69 86 ALA A C 1
ATOM 616 O O . ALA A 1 86 ? 6.337 1.268 -23.708 1.00 97.69 86 ALA A O 1
ATOM 617 N N . VAL A 1 87 ? 5.890 0.118 -21.817 1.00 98.38 87 VAL A N 1
ATOM 618 C CA . VAL A 1 87 ? 7.125 0.388 -21.078 1.00 98.38 87 VAL A CA 1
ATOM 619 C C . VAL A 1 87 ? 7.913 -0.906 -20.944 1.00 98.38 87 VAL A C 1
ATOM 621 O O . VAL A 1 87 ? 7.347 -1.937 -20.583 1.00 98.38 87 VAL A O 1
ATOM 624 N N . ASN A 1 88 ? 9.220 -0.861 -21.200 1.00 98.38 88 ASN A N 1
ATOM 625 C CA . ASN A 1 88 ? 10.124 -1.967 -20.888 1.00 98.38 88 ASN A CA 1
ATOM 626 C C . ASN A 1 88 ? 11.068 -1.543 -19.767 1.00 98.38 88 ASN A C 1
ATOM 628 O O . ASN A 1 88 ? 11.671 -0.469 -19.832 1.00 98.38 88 ASN A O 1
ATOM 632 N N . VAL A 1 89 ? 11.221 -2.414 -18.776 1.00 98.50 89 VAL A N 1
ATOM 633 C CA . VAL A 1 89 ? 12.124 -2.224 -17.643 1.00 98.50 89 VAL A CA 1
ATOM 634 C C . VAL A 1 89 ? 13.127 -3.370 -17.640 1.00 98.50 89 VAL A C 1
ATOM 636 O O . VAL A 1 89 ? 12.744 -4.539 -17.678 1.00 98.50 89 VAL A O 1
ATOM 639 N N . SER A 1 90 ? 14.414 -3.035 -17.602 1.00 98.25 90 SER A N 1
ATOM 640 C CA . SER A 1 90 ? 15.516 -3.987 -17.447 1.00 98.25 90 SER A CA 1
ATOM 641 C C . SER A 1 90 ? 16.386 -3.549 -16.282 1.00 98.25 90 SER A C 1
ATOM 643 O O . SER A 1 90 ? 16.733 -2.377 -16.188 1.00 98.25 90 SER A O 1
ATOM 645 N N . VAL A 1 91 ? 16.743 -4.473 -15.400 1.00 97.31 91 VAL A N 1
ATOM 646 C CA . VAL A 1 91 ? 17.666 -4.234 -14.289 1.00 97.31 91 VAL A CA 1
ATOM 647 C C . VAL A 1 91 ? 18.846 -5.176 -14.431 1.00 97.31 91 VAL A C 1
ATOM 649 O O . VAL A 1 91 ? 18.675 -6.402 -14.378 1.00 97.31 91 VAL A O 1
ATOM 652 N N . GLU A 1 92 ? 20.023 -4.578 -14.586 1.00 93.12 92 GLU A N 1
ATOM 653 C CA . GLU A 1 92 ? 21.309 -5.241 -14.762 1.00 93.12 92 GLU A CA 1
ATOM 654 C C . GLU A 1 92 ? 22.304 -4.660 -13.753 1.00 93.12 92 GLU A C 1
ATOM 656 O O . GLU A 1 92 ? 22.534 -3.453 -13.723 1.00 93.12 92 GLU A O 1
ATOM 661 N N . ALA A 1 93 ? 22.882 -5.529 -12.917 1.00 88.12 93 ALA A N 1
ATOM 662 C CA . ALA A 1 93 ? 23.775 -5.147 -11.823 1.00 88.12 93 ALA A CA 1
ATOM 663 C C . ALA A 1 93 ? 23.177 -4.045 -10.922 1.00 88.12 93 ALA A C 1
ATOM 665 O O . ALA A 1 93 ? 22.222 -4.301 -10.192 1.00 88.12 93 ALA A O 1
ATOM 666 N N . ASP A 1 94 ? 23.741 -2.841 -10.967 1.00 91.75 94 ASP A N 1
ATOM 667 C CA . ASP A 1 94 ? 23.398 -1.685 -10.144 1.00 91.75 94 ASP A CA 1
ATOM 668 C C . ASP A 1 94 ? 22.548 -0.633 -10.884 1.00 91.75 94 ASP A C 1
ATOM 670 O O . ASP A 1 94 ? 22.287 0.448 -10.347 1.00 91.75 94 ASP A O 1
ATOM 674 N N . GLN A 1 95 ? 22.069 -0.941 -12.094 1.00 96.31 95 GLN A N 1
ATOM 675 C CA . GLN A 1 95 ? 21.332 0.002 -12.929 1.00 96.31 95 GLN A CA 1
ATOM 676 C C . GLN A 1 95 ? 20.010 -0.572 -13.454 1.00 96.31 95 GLN A C 1
ATOM 678 O O . GLN A 1 95 ? 19.934 -1.678 -13.989 1.00 96.31 95 GLN A O 1
ATOM 683 N N . ALA A 1 96 ? 18.953 0.232 -13.344 1.00 97.69 96 ALA A N 1
ATOM 684 C CA . ALA A 1 96 ? 17.671 0.023 -13.999 1.00 97.69 96 ALA A CA 1
ATOM 685 C C . ALA A 1 96 ? 17.561 0.925 -15.235 1.00 97.69 96 ALA A C 1
ATOM 687 O O . ALA A 1 96 ? 17.747 2.138 -15.144 1.00 97.69 96 ALA A O 1
ATOM 688 N N . THR A 1 97 ? 17.214 0.335 -16.376 1.00 98.25 97 THR A N 1
ATOM 689 C CA . THR A 1 97 ? 16.903 1.027 -17.629 1.00 98.25 97 THR A CA 1
ATOM 690 C C . THR A 1 97 ? 15.407 0.926 -17.905 1.00 98.25 97 THR A C 1
ATOM 692 O O . THR A 1 97 ? 14.852 -0.173 -17.959 1.00 98.25 97 THR A O 1
ATOM 695 N N . ILE A 1 98 ? 14.752 2.074 -18.072 1.00 98.38 98 ILE A N 1
ATOM 696 C CA . ILE A 1 98 ? 13.310 2.205 -18.301 1.00 98.38 98 ILE A CA 1
ATOM 697 C C . ILE A 1 98 ? 13.109 2.883 -19.655 1.00 98.38 98 ILE A C 1
ATOM 699 O O . ILE A 1 98 ? 13.564 4.007 -19.867 1.00 98.38 98 ILE A O 1
ATOM 703 N N . THR A 1 99 ? 12.420 2.208 -20.570 1.00 98.06 99 THR A N 1
ATOM 704 C CA . THR A 1 99 ? 12.195 2.681 -21.944 1.00 98.06 99 THR A CA 1
ATOM 705 C C . THR A 1 99 ? 10.712 2.748 -22.265 1.00 98.06 99 THR A C 1
ATOM 707 O O . THR A 1 99 ? 9.956 1.848 -21.904 1.00 98.06 99 THR A O 1
ATOM 710 N N . GLY A 1 100 ? 10.302 3.784 -22.991 1.00 97.06 100 GLY A N 1
ATOM 711 C CA . GLY A 1 100 ? 8.947 3.923 -23.520 1.00 97.06 100 GLY A CA 1
ATOM 712 C C . GLY A 1 100 ? 8.949 4.855 -24.725 1.00 97.06 100 GLY A C 1
ATOM 713 O O . GLY A 1 100 ? 9.505 5.954 -24.670 1.00 97.06 100 GLY A O 1
ATOM 714 N N . GLY A 1 101 ? 8.376 4.403 -25.841 1.00 93.44 101 GLY A N 1
ATOM 715 C CA . GLY A 1 101 ? 8.437 5.131 -27.110 1.00 93.44 101 GLY A CA 1
ATOM 716 C C . GLY A 1 101 ? 9.881 5.429 -27.535 1.00 93.44 101 GLY A C 1
ATOM 717 O O . GLY A 1 101 ? 10.654 4.516 -27.817 1.00 93.44 101 GLY A O 1
ATOM 718 N N . ARG A 1 102 ? 10.238 6.718 -27.595 1.00 92.75 102 ARG A N 1
ATOM 719 C CA . ARG A 1 102 ? 11.582 7.209 -27.970 1.00 92.75 102 ARG A CA 1
ATOM 720 C C . ARG A 1 102 ? 12.450 7.608 -26.772 1.00 92.75 102 ARG A C 1
ATOM 722 O O . ARG A 1 102 ? 13.559 8.097 -26.979 1.00 92.75 102 ARG A O 1
ATOM 729 N N . SER A 1 103 ? 11.937 7.447 -25.557 1.00 96.38 103 SER A N 1
ATOM 730 C CA . SER A 1 103 ? 12.597 7.862 -24.322 1.00 96.38 103 SER A CA 1
ATOM 731 C C . SER A 1 103 ? 13.260 6.674 -23.632 1.00 96.38 103 SER A C 1
ATOM 733 O O . SER A 1 103 ? 12.695 5.581 -23.571 1.00 96.38 103 SER A O 1
ATOM 735 N N . GLU A 1 104 ? 14.440 6.919 -23.071 1.00 97.06 104 GLU A N 1
ATOM 736 C CA . GLU A 1 104 ? 15.209 5.974 -22.265 1.00 97.06 104 GLU A CA 1
ATOM 737 C C . GLU A 1 104 ? 15.735 6.698 -21.023 1.00 97.06 104 GLU A C 1
ATOM 739 O O . GLU A 1 104 ? 16.259 7.810 -21.115 1.00 97.06 104 GLU A O 1
ATOM 744 N N . PHE A 1 105 ? 15.572 6.070 -19.862 1.00 98.00 105 PHE A N 1
ATOM 745 C CA . PHE A 1 105 ? 16.054 6.565 -18.580 1.00 98.00 105 PHE A CA 1
ATOM 746 C C . PHE A 1 105 ? 16.889 5.486 -17.901 1.00 98.00 105 PHE A C 1
ATOM 748 O O . PHE A 1 105 ? 16.446 4.343 -17.795 1.00 98.00 105 PHE A O 1
ATOM 755 N N . SER A 1 106 ? 18.049 5.870 -17.375 1.00 96.75 106 SER A N 1
ATOM 756 C CA . SER A 1 106 ? 18.906 5.003 -16.563 1.00 96.75 106 SER A CA 1
ATOM 757 C C . SER A 1 106 ? 18.953 5.519 -15.129 1.00 96.75 106 SER A C 1
ATOM 759 O O . SER A 1 106 ? 19.192 6.705 -14.892 1.00 96.75 106 SER A O 1
ATOM 761 N N . VAL A 1 107 ? 18.713 4.631 -14.168 1.00 96.31 107 VAL A N 1
ATOM 762 C CA . VAL A 1 107 ? 18.619 4.953 -12.742 1.00 96.31 107 VAL A CA 1
ATOM 763 C C . VAL A 1 107 ? 19.425 3.947 -11.936 1.00 96.31 107 VAL A C 1
ATOM 765 O O . VAL A 1 107 ? 19.307 2.745 -12.154 1.00 96.31 107 VAL A O 1
ATOM 768 N N . ASN A 1 108 ? 20.205 4.428 -10.971 1.00 95.81 108 ASN A N 1
ATOM 769 C CA . ASN A 1 108 ? 20.901 3.545 -10.040 1.00 95.81 108 ASN A CA 1
ATOM 770 C C . ASN A 1 108 ? 19.894 2.882 -9.095 1.00 95.81 108 ASN A C 1
ATOM 772 O O . ASN A 1 108 ? 19.043 3.564 -8.510 1.00 95.81 108 ASN A O 1
ATOM 776 N N . VAL A 1 109 ? 20.007 1.567 -8.937 1.00 95.06 109 VAL A N 1
ATOM 777 C CA . VAL A 1 109 ? 19.204 0.818 -7.967 1.00 95.06 109 VAL A CA 1
ATOM 778 C C . VAL A 1 109 ? 19.837 0.897 -6.582 1.00 95.06 109 VAL A C 1
ATOM 780 O O . VAL A 1 109 ? 21.034 1.132 -6.425 1.00 95.06 109 VAL A O 1
ATOM 783 N N . ILE A 1 110 ? 19.006 0.715 -5.567 1.00 92.88 110 ILE A N 1
ATOM 784 C CA . ILE A 1 110 ? 19.429 0.538 -4.183 1.00 92.88 110 ILE A CA 1
ATOM 785 C C . ILE A 1 110 ? 19.586 -0.976 -3.948 1.00 92.88 110 ILE A C 1
ATOM 787 O O . ILE A 1 110 ? 18.771 -1.740 -4.481 1.00 92.88 110 ILE A O 1
ATOM 791 N N . PRO A 1 111 ? 20.595 -1.431 -3.181 1.00 91.19 111 PRO A N 1
ATOM 792 C CA . PRO A 1 111 ? 20.770 -2.847 -2.872 1.00 91.19 111 PRO A CA 1
ATOM 793 C C . PRO A 1 111 ? 19.500 -3.462 -2.249 1.00 91.19 111 PRO A C 1
ATOM 795 O O . PRO A 1 111 ? 19.040 -2.993 -1.202 1.00 91.19 111 PRO A O 1
ATOM 798 N N . PRO A 1 112 ? 18.878 -4.477 -2.880 1.00 91.25 112 PRO A N 1
ATOM 799 C CA . PRO A 1 112 ? 17.610 -5.038 -2.415 1.00 91.25 112 PRO A CA 1
ATOM 800 C C . PRO A 1 112 ? 17.713 -5.772 -1.073 1.00 91.25 112 PRO A C 1
ATOM 802 O O . PRO A 1 112 ? 16.717 -5.865 -0.362 1.00 91.25 112 PRO A O 1
ATOM 805 N N . GLU A 1 113 ? 18.896 -6.262 -0.709 1.00 91.06 113 GLU A N 1
ATOM 806 C CA . GLU A 1 113 ? 19.192 -6.907 0.573 1.00 91.06 113 GLU A CA 1
ATOM 807 C C . GLU A 1 113 ? 19.049 -5.976 1.785 1.00 91.06 113 GLU A C 1
ATOM 809 O O . GLU A 1 113 ? 18.867 -6.455 2.903 1.00 91.06 113 GLU A O 1
ATOM 814 N N . GLU A 1 114 ? 19.100 -4.657 1.579 1.00 88.31 114 GLU A N 1
ATOM 815 C CA . GLU A 1 114 ? 18.841 -3.673 2.633 1.00 88.31 114 GLU A CA 1
ATOM 816 C C . GLU A 1 114 ? 17.339 -3.488 2.890 1.00 88.31 114 GLU A C 1
ATOM 818 O O . GLU A 1 114 ? 16.947 -2.985 3.945 1.00 88.31 114 GLU A O 1
ATOM 823 N N . TYR A 1 115 ? 16.482 -3.877 1.936 1.00 92.94 115 TYR A N 1
ATOM 824 C CA . TYR A 1 115 ? 15.042 -3.686 2.053 1.00 92.94 115 TYR A CA 1
ATOM 825 C C . TYR A 1 115 ? 14.464 -4.678 3.079 1.00 92.94 115 TYR A C 1
ATOM 827 O O . TYR A 1 115 ? 14.658 -5.888 2.933 1.00 92.94 115 TYR A O 1
ATOM 835 N N . PRO A 1 116 ? 13.722 -4.209 4.101 1.00 90.50 116 PRO A N 1
ATOM 836 C CA . PRO A 1 116 ? 13.137 -5.081 5.114 1.00 90.50 116 PRO A CA 1
ATOM 837 C C . PRO A 1 116 ? 12.241 -6.169 4.519 1.00 90.50 116 PRO A C 1
ATOM 839 O O . PRO A 1 116 ? 11.565 -5.967 3.509 1.00 90.50 116 PRO A O 1
ATOM 842 N N . GLN A 1 117 ? 12.192 -7.327 5.176 1.00 86.88 117 GLN A N 1
ATOM 843 C CA . GLN A 1 117 ? 11.310 -8.403 4.744 1.00 86.88 117 GLN A CA 1
ATOM 844 C C . GLN A 1 117 ? 9.844 -7.961 4.833 1.00 86.88 117 GLN A C 1
ATOM 846 O O . GLN A 1 117 ? 9.381 -7.489 5.870 1.00 86.88 117 GLN A O 1
ATOM 851 N N . VAL A 1 118 ? 9.111 -8.163 3.740 1.00 83.38 118 VAL A N 1
ATOM 852 C CA . VAL A 1 118 ? 7.660 -7.982 3.691 1.00 83.38 118 VAL A CA 1
ATOM 853 C C . VAL A 1 118 ? 7.026 -9.265 4.222 1.00 83.38 118 VAL A C 1
ATOM 855 O O . VAL A 1 118 ? 7.238 -10.336 3.653 1.00 83.38 118 VAL A O 1
ATOM 858 N N . ALA A 1 119 ? 6.318 -9.174 5.346 1.00 81.00 119 A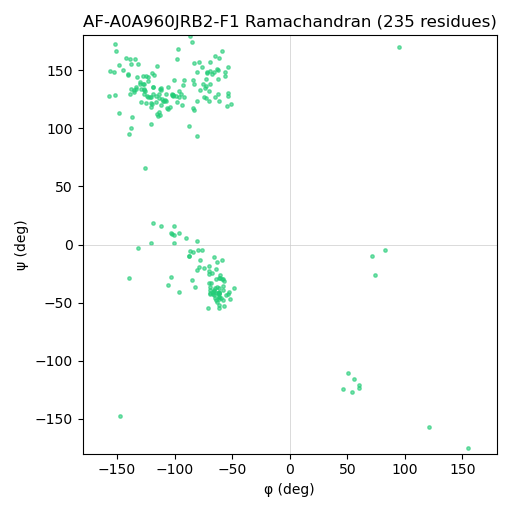LA A N 1
ATOM 859 C CA . ALA A 1 119 ? 5.639 -10.315 5.947 1.00 81.00 119 ALA A CA 1
ATOM 860 C C . ALA A 1 119 ? 4.264 -10.542 5.302 1.00 81.00 119 ALA A C 1
ATOM 862 O O . ALA A 1 119 ? 3.537 -9.595 4.999 1.00 81.00 119 ALA A O 1
ATOM 863 N N . GLU A 1 120 ? 3.906 -11.811 5.121 1.00 84.44 120 GLU A N 1
ATOM 864 C CA . GLU A 1 120 ? 2.551 -12.223 4.756 1.00 84.44 120 GLU A CA 1
ATOM 865 C C . GLU A 1 120 ? 1.681 -12.303 6.018 1.00 84.44 120 GLU A C 1
ATOM 867 O O . GLU A 1 120 ? 2.148 -12.830 7.032 1.00 84.44 120 GLU A O 1
ATOM 872 N N . PRO A 1 121 ? 0.425 -11.828 5.986 1.00 83.69 121 PRO A N 1
ATOM 873 C CA . PRO A 1 121 ? -0.470 -11.981 7.122 1.00 83.69 121 PRO A CA 1
ATOM 874 C C . PRO A 1 121 ? -0.919 -13.448 7.238 1.00 83.69 121 PRO A C 1
ATOM 876 O O . PRO A 1 121 ? -1.257 -14.089 6.240 1.00 83.69 121 PRO A O 1
ATOM 879 N N . THR A 1 122 ? -0.926 -13.977 8.461 1.00 80.25 122 THR A N 1
ATOM 880 C CA . THR A 1 122 ? -1.183 -15.404 8.749 1.00 80.25 122 THR A CA 1
ATOM 881 C C . THR A 1 122 ? -2.393 -15.655 9.651 1.00 80.25 122 THR A C 1
ATOM 883 O O . THR A 1 122 ? -2.664 -16.806 9.985 1.00 80.25 122 THR A O 1
ATOM 886 N N . ALA A 1 123 ? -3.096 -14.600 10.063 1.00 87.88 123 ALA A N 1
ATOM 887 C CA . ALA A 1 123 ? -4.262 -14.685 10.937 1.00 87.88 123 ALA A CA 1
ATOM 888 C C . ALA A 1 123 ? -5.562 -14.958 10.162 1.00 87.88 123 ALA A C 1
ATOM 890 O O . ALA A 1 123 ? -5.582 -14.959 8.927 1.00 87.88 123 ALA A O 1
ATOM 891 N N . ASP A 1 124 ? -6.648 -15.160 10.909 1.00 84.50 124 ASP A N 1
ATOM 892 C CA . ASP A 1 124 ? -7.988 -15.308 10.353 1.00 84.50 124 ASP A CA 1
ATOM 893 C C . ASP A 1 124 ? -8.439 -14.032 9.631 1.00 84.50 124 ASP A C 1
ATOM 895 O O . ASP A 1 124 ? -8.017 -12.909 9.936 1.00 84.50 124 ASP A O 1
ATOM 899 N N . SER A 1 125 ? -9.301 -14.223 8.636 1.00 91.00 125 SER A N 1
ATOM 900 C CA . SER A 1 125 ? -9.751 -13.161 7.747 1.00 91.00 125 SER A CA 1
ATOM 901 C C . SER A 1 125 ? -11.267 -13.088 7.667 1.00 91.00 125 SER A C 1
ATOM 903 O O . SER A 1 125 ? -11.917 -14.129 7.601 1.00 91.00 125 SER A O 1
ATOM 905 N N . VAL A 1 126 ? -11.806 -11.878 7.538 1.00 91.19 126 VAL A N 1
ATOM 906 C CA . VAL A 1 126 ? -13.212 -11.636 7.191 1.00 91.19 126 VAL A CA 1
ATOM 907 C C . VAL A 1 126 ? -13.295 -10.857 5.888 1.00 91.19 126 VAL A C 1
ATOM 909 O O . VAL A 1 126 ? -12.429 -10.032 5.586 1.00 91.19 126 VAL A O 1
ATOM 912 N N . THR A 1 127 ? -14.344 -11.112 5.115 1.00 93.12 127 THR A N 1
ATOM 913 C CA . THR A 1 127 ? -14.641 -10.336 3.910 1.00 93.12 127 THR A CA 1
ATOM 914 C C . THR A 1 127 ? -15.750 -9.345 4.215 1.00 93.12 127 THR A C 1
ATOM 916 O O . THR A 1 127 ? -16.794 -9.713 4.746 1.00 93.12 127 THR A O 1
ATOM 919 N N . LEU A 1 128 ? -15.509 -8.080 3.888 1.00 92.94 128 LEU A N 1
ATOM 920 C CA . LEU A 1 128 ? -16.437 -6.976 4.097 1.00 92.94 128 LEU A CA 1
ATOM 921 C C . LEU A 1 128 ? -16.862 -6.402 2.746 1.00 92.94 128 LEU A C 1
ATOM 923 O O . LEU A 1 128 ? -16.097 -6.425 1.778 1.00 92.94 128 LEU A O 1
ATOM 927 N N . SER A 1 129 ? -18.054 -5.805 2.699 1.00 94.56 129 SER A N 1
ATOM 928 C CA . SER A 1 129 ? -18.456 -4.967 1.566 1.00 94.56 129 SER A CA 1
ATOM 929 C C . SER A 1 129 ? -17.505 -3.774 1.446 1.00 94.56 129 SER A C 1
ATOM 931 O O . SER A 1 129 ? -17.354 -2.985 2.385 1.00 94.56 129 SER A O 1
ATOM 933 N N . ALA A 1 130 ? -16.882 -3.630 0.276 1.00 95.19 130 ALA A N 1
ATOM 934 C CA . ALA A 1 130 ? -15.991 -2.514 -0.019 1.00 95.19 130 ALA A CA 1
ATOM 935 C C . ALA A 1 130 ? -16.733 -1.172 0.048 1.00 95.19 130 ALA A C 1
ATOM 937 O O . ALA A 1 130 ? -16.209 -0.215 0.611 1.00 95.19 130 ALA A O 1
ATOM 938 N N . GLU A 1 131 ? -17.967 -1.120 -0.459 1.00 95.00 131 GLU A N 1
ATOM 939 C CA . GLU A 1 131 ? -18.831 0.064 -0.409 1.00 95.00 131 GLU A CA 1
ATOM 940 C C . GLU A 1 131 ? -19.140 0.469 1.039 1.00 95.00 131 GLU A C 1
ATOM 942 O O . GLU A 1 131 ? -18.871 1.605 1.436 1.00 95.00 131 GLU A O 1
ATOM 947 N N . ALA A 1 132 ? -19.622 -0.473 1.859 1.00 94.25 132 ALA A N 1
ATOM 948 C CA . ALA A 1 132 ? -19.968 -0.196 3.252 1.00 94.25 132 ALA A CA 1
ATOM 949 C C . ALA A 1 132 ? -18.747 0.261 4.068 1.00 94.25 132 ALA A C 1
ATOM 951 O O . ALA A 1 132 ? -18.841 1.229 4.832 1.00 94.25 132 ALA A O 1
ATOM 952 N N . LEU A 1 133 ? -17.592 -0.395 3.879 1.00 95.38 133 LEU A N 1
ATOM 953 C CA . LEU A 1 133 ? -16.351 0.006 4.537 1.00 95.38 133 LEU A CA 1
ATOM 954 C C . LEU A 1 133 ? -15.892 1.388 4.058 1.00 95.38 133 LEU A C 1
ATOM 956 O O . LEU A 1 133 ? -15.546 2.228 4.888 1.00 95.38 133 LEU A O 1
ATOM 960 N N . ALA A 1 134 ? -15.908 1.652 2.748 1.00 95.62 134 ALA A N 1
ATOM 961 C CA . ALA A 1 134 ? -15.502 2.939 2.189 1.00 95.62 134 ALA A CA 1
ATOM 962 C C . ALA A 1 134 ? -16.335 4.084 2.770 1.00 95.62 134 ALA A C 1
ATOM 964 O O . ALA A 1 134 ? -15.786 5.095 3.212 1.00 95.62 134 ALA A O 1
ATOM 965 N N . ASP A 1 135 ? -17.655 3.918 2.800 1.00 95.50 135 ASP A N 1
ATOM 966 C CA . ASP A 1 135 ? -18.574 4.929 3.305 1.00 95.50 135 ASP A CA 1
ATOM 967 C C . ASP A 1 135 ? -18.411 5.157 4.801 1.00 95.50 135 ASP A C 1
ATOM 969 O O . ASP A 1 135 ? -18.385 6.308 5.247 1.00 95.50 135 ASP A O 1
ATOM 973 N N . GLY A 1 136 ? -18.229 4.088 5.578 1.00 96.50 136 GLY A N 1
ATOM 974 C CA . GLY A 1 136 ? -17.955 4.221 7.000 1.00 96.50 136 GLY A CA 1
ATOM 975 C C . GLY A 1 136 ? -16.633 4.926 7.275 1.00 96.50 136 GLY A C 1
ATOM 976 O O . GLY A 1 136 ? -16.605 5.897 8.032 1.00 96.50 136 GLY A O 1
ATOM 977 N N . LEU A 1 137 ? -15.557 4.519 6.600 1.00 97.25 137 LEU A N 1
ATOM 978 C CA . LEU A 1 137 ? -14.244 5.141 6.745 1.00 97.25 137 LEU A CA 1
ATOM 979 C C . LEU A 1 137 ? -14.256 6.619 6.329 1.00 97.25 137 LEU A C 1
ATOM 981 O O . LEU A 1 137 ? -13.702 7.449 7.048 1.00 97.25 137 LEU A O 1
ATOM 985 N N . ARG A 1 138 ? -14.936 6.990 5.234 1.00 97.00 138 ARG A N 1
ATOM 986 C CA . ARG A 1 138 ? -15.073 8.398 4.803 1.00 97.00 138 ARG A CA 1
ATOM 987 C C . ARG A 1 138 ? -15.775 9.277 5.839 1.00 97.00 138 ARG A C 1
ATOM 989 O O . ARG A 1 138 ? -15.493 10.472 5.897 1.00 97.00 138 ARG A O 1
ATOM 996 N N . GLN A 1 139 ? -16.668 8.707 6.648 1.00 96.75 139 GLN A N 1
ATOM 997 C CA . GLN A 1 139 ? -17.380 9.429 7.705 1.00 96.75 139 GLN A CA 1
ATOM 998 C C . GLN A 1 139 ? -16.550 9.562 8.988 1.00 96.75 139 GLN A C 1
ATOM 1000 O O . GLN A 1 139 ? -16.627 10.599 9.648 1.00 96.75 139 GLN A O 1
ATOM 1005 N N . VAL A 1 140 ? -15.754 8.545 9.343 1.00 97.69 140 VAL A N 1
ATOM 1006 C CA . VAL A 1 140 ? -15.036 8.511 10.632 1.00 97.69 140 VAL A CA 1
ATOM 1007 C C . VAL A 1 140 ? -13.590 8.996 10.555 1.00 97.69 140 VAL A C 1
ATOM 1009 O O . VAL A 1 140 ? -13.173 9.755 11.423 1.00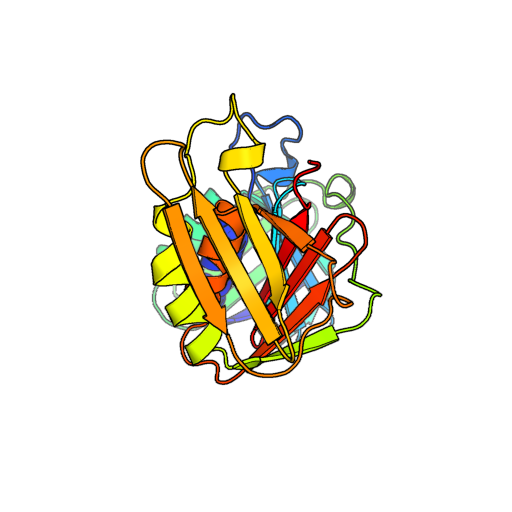 97.69 140 VAL A O 1
ATOM 1012 N N . VAL A 1 141 ? -12.828 8.638 9.513 1.00 97.62 141 VAL A N 1
ATOM 1013 C CA . VAL A 1 141 ? -11.396 8.982 9.380 1.00 97.62 141 VAL A CA 1
ATOM 1014 C C . VAL A 1 141 ? -11.131 10.486 9.554 1.00 97.62 141 VAL A C 1
ATOM 1016 O O . VAL A 1 141 ? -10.189 10.825 10.270 1.00 97.62 141 VAL A O 1
ATOM 1019 N N . PRO A 1 142 ? -11.952 11.413 9.011 1.00 96.88 142 PRO A N 1
ATOM 1020 C CA . PRO A 1 142 ? -11.726 12.846 9.193 1.00 96.88 142 PRO A CA 1
ATOM 1021 C C . PRO A 1 142 ? -11.816 13.342 10.640 1.00 96.88 142 PRO A C 1
ATOM 1023 O O . PRO A 1 142 ? -11.416 14.478 10.883 1.00 96.88 142 PRO A O 1
ATOM 1026 N N . ALA A 1 143 ? -12.378 12.561 11.570 1.00 97.62 143 ALA A N 1
ATOM 1027 C CA . ALA A 1 143 ? -12.473 12.907 12.988 1.00 97.62 143 ALA A CA 1
ATOM 1028 C C . ALA A 1 143 ? -11.238 12.491 13.804 1.00 97.62 143 ALA A C 1
ATOM 1030 O O . ALA A 1 143 ? -11.139 12.899 14.958 1.00 97.62 143 ALA A O 1
ATOM 1031 N N . ALA A 1 144 ? -10.312 11.712 13.233 1.00 97.62 144 ALA A N 1
ATOM 1032 C CA . ALA A 1 144 ? -9.040 11.393 13.875 1.00 97.62 144 ALA A CA 1
ATOM 1033 C C . ALA A 1 144 ? -8.128 12.631 13.947 1.00 97.62 144 ALA A C 1
ATOM 1035 O O . ALA A 1 144 ? -8.172 13.526 13.097 1.00 97.62 144 ALA A O 1
ATOM 1036 N N . SER A 1 145 ? -7.291 12.677 14.979 1.00 96.81 145 SER A N 1
ATOM 1037 C CA . SER A 1 145 ? -6.283 13.715 15.167 1.00 96.81 145 SER A CA 1
ATOM 1038 C C . SER A 1 145 ? -5.129 13.567 14.171 1.00 96.81 145 SER A C 1
ATOM 1040 O O . SER A 1 145 ? -4.737 12.459 13.819 1.00 96.81 145 SER A O 1
ATOM 1042 N N . ASN A 1 146 ? -4.528 14.695 13.787 1.00 92.25 146 ASN A N 1
ATOM 1043 C CA . ASN A 1 146 ? -3.236 14.736 13.086 1.00 92.25 146 ASN A CA 1
ATOM 1044 C C . ASN A 1 146 ? -2.072 15.081 14.041 1.00 92.25 146 ASN A C 1
ATOM 1046 O O . ASN A 1 146 ? -0.973 15.386 13.590 1.00 92.25 146 ASN A O 1
ATOM 1050 N N . ASP A 1 147 ? -2.332 15.130 15.352 1.00 92.44 147 ASP A N 1
ATOM 1051 C CA . ASP A 1 147 ? -1.327 15.416 16.379 1.00 92.44 147 ASP A CA 1
ATOM 1052 C C . ASP A 1 147 ? -0.626 14.131 16.829 1.00 92.44 147 ASP A C 1
ATOM 1054 O O . ASP A 1 147 ? -1.144 13.374 17.657 1.00 92.44 147 ASP A O 1
ATOM 1058 N N . ASP A 1 148 ? 0.586 13.926 16.320 1.00 87.31 148 ASP A N 1
ATOM 1059 C CA . ASP A 1 148 ? 1.418 12.766 16.643 1.00 87.31 148 ASP A CA 1
ATOM 1060 C C . ASP A 1 148 ? 1.883 12.735 18.113 1.00 87.31 148 ASP A C 1
ATOM 1062 O O . ASP A 1 148 ? 2.345 11.697 18.585 1.00 87.31 148 ASP A O 1
ATOM 1066 N N . ASN A 1 149 ? 1.707 13.814 18.895 1.00 91.69 149 ASN A N 1
ATOM 1067 C CA . ASN A 1 149 ? 1.958 13.773 20.344 1.00 91.69 149 ASN A CA 1
ATOM 1068 C C . ASN A 1 149 ? 0.917 12.930 21.097 1.00 91.69 149 ASN A C 1
ATOM 1070 O O . ASN A 1 149 ? 1.145 12.532 22.241 1.00 91.69 149 ASN A O 1
ATOM 1074 N N . ARG A 1 150 ? -0.244 12.671 20.481 1.00 93.06 150 ARG A N 1
ATOM 1075 C CA . ARG A 1 150 ? -1.339 11.876 21.047 1.00 93.06 150 ARG A CA 1
ATOM 1076 C C . ARG A 1 150 ? -1.721 10.756 20.084 1.00 93.06 150 ARG A C 1
ATOM 1078 O O . ARG A 1 150 ? -2.844 10.725 19.589 1.00 93.06 150 ARG A O 1
ATOM 1085 N N . LEU A 1 151 ? -0.796 9.816 19.872 1.00 91.81 151 LEU A N 1
ATOM 1086 C CA . LEU A 1 151 ? -0.931 8.700 18.920 1.00 91.81 151 LEU A CA 1
ATOM 1087 C C . LEU A 1 151 ? -2.260 7.936 19.020 1.00 91.81 151 LEU A C 1
ATOM 1089 O O . LEU A 1 151 ? -2.834 7.585 18.000 1.00 91.81 151 LEU A O 1
ATOM 1093 N N . ILE A 1 152 ? -2.810 7.735 20.223 1.00 95.69 152 ILE A N 1
ATOM 1094 C CA . ILE A 1 152 ? -4.101 7.041 20.396 1.00 95.69 152 ILE A CA 1
ATOM 1095 C C . ILE A 1 152 ? -5.245 7.746 19.635 1.00 95.69 152 ILE A C 1
ATOM 1097 O O . ILE A 1 152 ? -6.185 7.105 19.179 1.00 95.69 152 ILE A O 1
ATOM 1101 N N . LEU A 1 153 ? -5.166 9.066 19.452 1.00 96.62 153 LEU A N 1
ATOM 1102 C CA . LEU A 1 153 ? -6.177 9.834 18.725 1.00 96.62 153 LEU A CA 1
ATOM 1103 C C . LEU A 1 153 ? -5.938 9.901 17.217 1.00 96.62 153 LEU A C 1
ATOM 1105 O O . LEU A 1 153 ? -6.808 10.387 16.500 1.00 96.62 153 LEU A O 1
ATOM 1109 N N . THR A 1 154 ? -4.784 9.453 16.720 1.00 96.81 154 THR A N 1
ATOM 1110 C CA . THR A 1 154 ? -4.502 9.435 15.275 1.00 96.81 154 THR A CA 1
ATOM 1111 C C . THR A 1 154 ? -5.072 8.191 14.592 1.00 96.81 154 THR A C 1
ATOM 1113 O O . THR A 1 154 ? -5.040 8.081 13.363 1.00 96.81 154 THR A O 1
ATOM 1116 N N . GLY A 1 155 ? -5.618 7.252 15.368 1.00 97.25 155 GLY A N 1
ATOM 1117 C CA . GLY A 1 155 ? -6.259 6.037 14.884 1.00 97.25 155 GLY A CA 1
ATOM 1118 C C . GLY A 1 155 ? -7.781 6.119 14.783 1.00 97.25 155 GLY A C 1
ATOM 1119 O O . GLY A 1 155 ? -8.430 7.021 15.311 1.00 97.25 155 GLY A O 1
ATOM 1120 N N . VAL A 1 156 ? -8.345 5.117 14.117 1.00 98.06 156 VAL A N 1
ATOM 1121 C CA . VAL A 1 156 ? -9.764 4.763 14.164 1.00 98.06 156 VAL A CA 1
ATOM 1122 C C . VAL A 1 156 ? -9.868 3.433 14.899 1.00 98.06 156 VAL A C 1
ATOM 1124 O O . VAL A 1 156 ? -9.197 2.462 14.542 1.00 98.06 156 VAL A O 1
ATOM 1127 N N . GLN A 1 157 ? -10.679 3.397 15.949 1.00 97.44 157 GLN A N 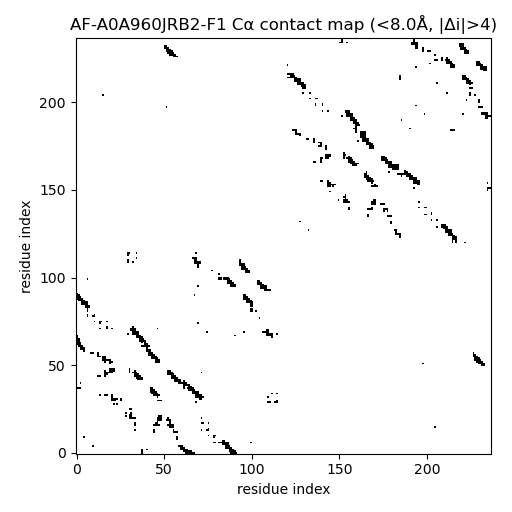1
ATOM 1128 C CA . GLN A 1 157 ? -10.983 2.171 16.666 1.00 97.44 157 GLN A CA 1
ATOM 1129 C C . GLN A 1 157 ? -11.947 1.333 15.828 1.00 97.44 157 GLN A C 1
ATOM 1131 O O . GLN A 1 157 ? -12.999 1.827 15.427 1.00 97.44 157 GLN A O 1
ATOM 1136 N N . LEU A 1 158 ? -11.587 0.078 15.586 1.00 95.62 158 LEU A N 1
ATOM 1137 C CA . LEU A 1 158 ? -12.465 -0.967 15.071 1.00 95.62 158 LEU A CA 1
ATOM 1138 C C . LEU A 1 158 ? -12.815 -1.862 16.258 1.00 95.62 158 LEU A C 1
ATOM 1140 O O . LEU A 1 158 ? -11.918 -2.439 16.872 1.00 95.62 158 LEU A O 1
ATOM 1144 N N . ALA A 1 159 ? -14.092 -1.954 16.606 1.00 94.69 159 ALA A N 1
ATOM 1145 C CA . ALA A 1 159 ? -14.580 -2.772 17.711 1.00 94.69 159 ALA A CA 1
ATOM 1146 C C . ALA A 1 159 ? -15.632 -3.765 17.219 1.00 94.69 159 ALA A C 1
ATOM 1148 O O . ALA A 1 159 ? -16.437 -3.419 16.354 1.00 94.69 159 ALA A O 1
ATOM 1149 N N . ALA A 1 160 ? -15.642 -4.972 17.788 1.00 92.81 160 ALA A N 1
ATOM 1150 C CA . ALA A 1 160 ? -16.757 -5.891 17.600 1.00 92.81 160 ALA A CA 1
ATOM 1151 C C . ALA A 1 160 ? -18.021 -5.294 18.231 1.00 92.81 160 ALA A C 1
ATOM 1153 O O . ALA A 1 160 ? -18.013 -4.932 19.409 1.00 92.81 160 ALA A O 1
ATOM 1154 N N . GLU A 1 161 ? -19.101 -5.213 17.462 1.00 90.19 161 GLU A N 1
ATOM 1155 C CA . GLU A 1 161 ? -20.415 -4.786 17.935 1.00 90.19 161 GLU A CA 1
ATOM 1156 C C . GLU A 1 161 ? -21.477 -5.710 17.334 1.00 90.19 161 GLU A C 1
ATOM 1158 O O . GLU A 1 161 ? -21.758 -5.654 16.136 1.00 90.19 161 GLU A O 1
ATOM 1163 N N . GLY A 1 162 ? -22.084 -6.557 18.169 1.00 85.75 162 GLY A N 1
ATOM 1164 C CA . GLY A 1 162 ? -23.065 -7.539 17.712 1.00 85.75 162 GLY A CA 1
ATOM 1165 C C . GLY A 1 162 ? -22.462 -8.503 16.691 1.00 85.75 162 GLY A C 1
ATOM 1166 O O . GLY A 1 162 ? -21.472 -9.171 16.975 1.00 85.75 162 GLY A O 1
ATOM 1167 N N . ASP A 1 163 ? -23.071 -8.574 15.508 1.00 83.31 163 ASP A N 1
ATOM 1168 C CA . ASP A 1 163 ? -22.597 -9.389 14.393 1.00 83.31 163 ASP A CA 1
ATOM 1169 C C . ASP A 1 163 ? -21.629 -8.654 13.459 1.00 83.31 163 ASP A C 1
ATOM 1171 O O . ASP A 1 163 ? -21.247 -9.254 12.460 1.00 83.31 163 ASP A O 1
ATOM 1175 N N . GLY A 1 164 ? -21.208 -7.418 13.780 1.00 89.88 164 GLY A N 1
ATOM 1176 C CA . GLY A 1 164 ? -20.312 -6.639 12.926 1.00 89.88 164 GLY A CA 1
ATOM 1177 C C . GLY A 1 164 ? -19.341 -5.693 13.613 1.00 89.88 164 GLY A C 1
ATOM 1178 O O . GLY A 1 164 ? -18.785 -5.999 14.669 1.00 89.88 164 GLY A O 1
ATOM 1179 N N . LEU A 1 165 ? -19.038 -4.578 12.943 1.00 93.12 165 LEU A N 1
ATOM 1180 C CA . LEU A 1 165 ? -17.927 -3.688 13.284 1.00 93.12 165 LEU A CA 1
ATOM 1181 C C . LEU A 1 165 ? -18.407 -2.269 13.574 1.00 93.12 165 LEU A C 1
ATOM 1183 O O . LEU A 1 165 ? -19.019 -1.616 12.730 1.00 93.12 165 LEU A O 1
ATOM 1187 N N . ARG A 1 166 ? -18.026 -1.739 14.734 1.00 96.00 166 ARG A N 1
ATOM 1188 C CA . ARG A 1 166 ? -18.136 -0.316 15.054 1.00 96.00 166 ARG A CA 1
ATOM 1189 C C . ARG A 1 166 ? -16.811 0.386 14.779 1.00 96.00 166 ARG A C 1
ATOM 1191 O O . ARG A 1 166 ? -15.767 -0.004 15.297 1.00 96.00 166 ARG A O 1
ATOM 1198 N N . LEU A 1 167 ? -16.872 1.457 13.997 1.00 97.56 167 LEU A N 1
ATOM 1199 C CA . LEU A 1 167 ? -15.767 2.363 13.715 1.00 97.56 167 LEU A CA 1
ATOM 1200 C C . LEU A 1 167 ? -15.907 3.628 14.565 1.00 97.56 167 LEU A C 1
ATOM 1202 O O . LEU A 1 167 ? -16.952 4.280 14.514 1.00 97.56 167 LEU A O 1
ATOM 1206 N N . VAL A 1 168 ? -14.865 4.014 15.303 1.00 98.06 168 VAL A N 1
ATOM 1207 C CA . VAL A 1 168 ? -14.866 5.225 16.145 1.00 98.06 168 VAL A CA 1
ATOM 1208 C C . VAL A 1 168 ? -13.594 6.034 15.937 1.00 98.06 168 VAL A C 1
ATOM 1210 O O . VAL A 1 168 ? -12.496 5.491 15.979 1.00 98.06 168 VAL A O 1
ATOM 1213 N N . ALA A 1 169 ? -13.721 7.346 15.763 1.00 98.31 169 ALA A N 1
ATOM 1214 C CA . ALA A 1 169 ? -12.581 8.259 15.701 1.00 98.31 169 ALA A CA 1
ATOM 1215 C C . ALA A 1 169 ? -12.881 9.565 16.441 1.00 98.31 169 ALA A C 1
ATOM 1217 O O . ALA A 1 169 ? -14.024 10.034 16.460 1.00 98.31 169 ALA A O 1
ATOM 1218 N N . THR A 1 170 ? -11.857 10.162 17.050 1.00 97.75 170 THR A N 1
ATOM 1219 C CA . THR A 1 170 ? -11.983 11.430 17.776 1.00 97.75 170 THR A CA 1
ATOM 1220 C C . THR A 1 170 ? -10.655 12.177 17.871 1.00 97.75 170 THR A C 1
ATOM 1222 O O . THR A 1 170 ? -9.589 11.578 17.973 1.00 97.75 170 THR A O 1
ATOM 1225 N N . ASP A 1 171 ? -10.741 13.505 17.911 1.00 96.50 171 ASP A N 1
ATOM 1226 C CA . ASP A 1 171 ? -9.635 14.438 18.134 1.00 96.50 171 ASP A CA 1
ATOM 1227 C C . ASP A 1 171 ? -9.756 15.166 19.493 1.00 96.50 171 ASP A C 1
ATOM 1229 O O . ASP A 1 171 ? -9.081 16.161 19.737 1.00 96.50 171 ASP A O 1
ATOM 1233 N N . SER A 1 172 ? -10.593 14.656 20.412 1.00 93.75 172 SER A N 1
ATOM 1234 C CA . SER A 1 172 ? -11.038 15.300 21.671 1.00 93.75 172 SER A CA 1
ATOM 1235 C C . SER A 1 172 ? -12.011 16.478 21.533 1.00 93.75 172 SER A C 1
ATOM 1237 O O . SER A 1 172 ? -12.557 16.904 22.549 1.00 93.75 172 SER A O 1
ATOM 1239 N N . TYR A 1 173 ? -12.262 16.997 20.329 1.00 94.69 173 TYR A N 1
ATOM 1240 C CA . TYR A 1 173 ? -13.232 18.076 20.094 1.00 94.69 173 TYR A CA 1
ATOM 1241 C C . TYR A 1 173 ? -14.511 17.567 19.435 1.00 94.69 173 TYR A C 1
ATOM 1243 O O . TYR A 1 173 ? -15.605 18.054 19.718 1.00 94.69 173 TYR A O 1
ATOM 1251 N N . ARG A 1 174 ? -14.376 16.568 18.569 1.00 95.69 174 ARG A N 1
ATOM 1252 C CA . ARG A 1 174 ? -15.474 15.876 17.895 1.00 95.69 174 ARG A CA 1
ATOM 1253 C C . ARG A 1 174 ? -15.254 14.375 17.948 1.00 95.69 174 ARG A C 1
ATOM 1255 O O . ARG A 1 174 ? -14.137 13.897 18.140 1.00 95.69 174 ARG A O 1
ATOM 1262 N N . LEU A 1 175 ? -16.338 13.639 17.770 1.00 97.44 175 LEU A N 1
ATOM 1263 C CA . LEU A 1 175 ? -16.342 12.188 17.743 1.00 97.44 175 LEU A CA 1
ATOM 1264 C C . LEU A 1 175 ? -17.268 11.733 16.617 1.00 97.44 175 LEU A C 1
ATOM 1266 O O . LEU A 1 175 ? -18.373 12.259 16.473 1.00 97.44 175 LEU A O 1
ATOM 1270 N N . ALA A 1 176 ? -16.798 10.783 15.818 1.00 98.31 176 ALA A N 1
ATOM 1271 C CA . ALA A 1 176 ? -17.570 10.142 14.765 1.00 98.31 176 ALA A CA 1
ATOM 1272 C C . ALA A 1 176 ? -17.674 8.645 15.062 1.00 98.31 176 ALA A C 1
ATOM 1274 O O . ALA A 1 176 ? -16.676 8.018 15.420 1.00 98.31 176 ALA A O 1
ATOM 1275 N N . VAL A 1 177 ? -18.879 8.094 14.906 1.00 97.94 177 VAL A N 1
ATOM 1276 C CA . VAL A 1 177 ? -19.164 6.662 15.058 1.00 97.94 177 VAL A CA 1
ATOM 1277 C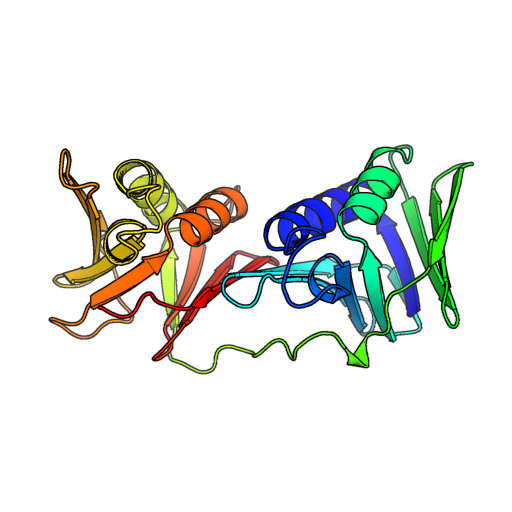 C . VAL A 1 177 ? -19.880 6.173 13.816 1.00 97.94 177 VAL A C 1
ATOM 1279 O O . VAL A 1 177 ? -20.799 6.839 13.329 1.00 97.94 177 VAL A O 1
ATOM 1282 N N . ARG A 1 178 ? -19.497 4.994 13.334 1.00 97.38 178 ARG A N 1
ATOM 1283 C CA . ARG A 1 178 ? -20.237 4.280 12.305 1.00 97.38 178 ARG A CA 1
ATOM 1284 C C . ARG A 1 178 ? -20.298 2.797 12.619 1.00 97.38 178 ARG A C 1
ATOM 1286 O O . ARG A 1 178 ? -19.259 2.179 12.800 1.00 97.38 178 ARG A O 1
ATOM 1293 N N . ASP A 1 179 ? -21.499 2.240 12.568 1.00 95.19 179 ASP A N 1
ATOM 1294 C CA . ASP A 1 179 ? -21.706 0.799 12.669 1.00 95.19 179 ASP A CA 1
ATOM 1295 C C . ASP A 1 179 ? -21.828 0.199 11.263 1.00 95.19 179 ASP A C 1
ATOM 1297 O O . ASP A 1 179 ? -22.543 0.728 10.402 1.00 95.19 179 ASP A O 1
ATOM 1301 N N . LEU A 1 180 ? -21.091 -0.884 11.032 1.00 92.69 180 LEU A N 1
ATOM 1302 C CA . LEU A 1 180 ? -21.124 -1.718 9.839 1.00 92.69 180 LEU A CA 1
ATOM 1303 C C . LEU A 1 180 ? -21.715 -3.072 10.233 1.00 92.69 180 LEU A C 1
ATOM 1305 O O . LEU A 1 180 ? -21.175 -3.752 11.102 1.00 92.69 180 LEU A O 1
ATOM 1309 N N . ALA A 1 181 ? -22.825 -3.446 9.603 1.00 89.25 181 ALA A N 1
ATOM 1310 C CA . ALA A 1 181 ? -23.442 -4.755 9.803 1.00 89.25 181 ALA A CA 1
ATOM 1311 C C . ALA A 1 181 ? -22.710 -5.849 9.003 1.00 89.25 181 ALA A C 1
ATOM 1313 O O . ALA A 1 181 ? -22.116 -5.555 7.962 1.00 89.25 181 ALA A O 1
ATOM 1314 N N . GLY A 1 182 ? -22.840 -7.105 9.441 1.00 84.88 182 GLY A N 1
ATOM 1315 C CA . GLY A 1 182 ? -22.179 -8.270 8.837 1.00 84.88 182 GLY A CA 1
ATOM 1316 C C . GLY A 1 182 ? -20.863 -8.614 9.531 1.00 84.88 182 GLY A C 1
ATOM 1317 O O . GLY A 1 182 ? -20.394 -7.829 10.331 1.00 84.88 182 GLY A O 1
ATOM 1318 N N . GLU A 1 183 ? -20.276 -9.768 9.215 1.00 75.25 183 GLU A N 1
ATOM 1319 C CA . GLU A 1 183 ? -19.274 -10.451 10.051 1.00 75.25 183 GLU A CA 1
ATOM 1320 C C . GLU A 1 183 ? -18.046 -9.616 10.483 1.00 75.25 183 GLU A C 1
ATOM 1322 O O . GLU A 1 183 ? -17.572 -8.714 9.790 1.00 75.25 183 GLU A O 1
ATOM 1327 N N . SER A 1 184 ? -17.472 -9.993 11.629 1.00 81.56 184 SER A N 1
ATOM 1328 C CA . SER A 1 184 ? -16.283 -9.384 12.236 1.00 81.56 184 SER A CA 1
ATOM 1329 C C . SER A 1 184 ? -15.198 -10.437 12.500 1.00 81.56 184 SER A C 1
ATOM 1331 O O . SER A 1 184 ? -15.506 -11.562 12.884 1.00 81.56 184 SER A O 1
ATOM 1333 N N . VAL A 1 185 ? -13.921 -10.059 12.345 1.00 81.50 185 VAL A N 1
ATOM 1334 C CA . VAL A 1 185 ? -12.757 -10.858 12.809 1.00 81.50 185 VAL A CA 1
ATOM 1335 C C . VAL A 1 185 ? -12.514 -10.753 14.318 1.00 81.50 185 VAL A C 1
ATOM 1337 O O . VAL A 1 185 ? -11.710 -11.499 14.866 1.00 81.50 185 VAL A O 1
ATOM 1340 N N . LEU A 1 186 ? -13.149 -9.790 14.983 1.00 85.62 186 LEU A N 1
ATOM 1341 C CA . LEU A 1 186 ? -12.977 -9.521 16.408 1.00 85.62 186 LEU A CA 1
ATOM 1342 C C . LEU A 1 186 ? -14.016 -10.288 17.227 1.00 85.62 186 LEU A C 1
ATOM 1344 O O . LEU A 1 186 ? -15.201 -10.271 16.888 1.00 85.62 186 LEU A O 1
ATOM 1348 N N . GLU A 1 187 ? -13.586 -10.885 18.339 1.00 85.44 187 GLU A N 1
ATOM 1349 C CA . GLU A 1 187 ? -14.503 -11.466 19.323 1.00 85.44 187 GLU A CA 1
ATOM 1350 C C . GLU A 1 187 ? -15.284 -10.365 20.060 1.00 85.44 187 GLU A C 1
ATOM 1352 O O . GLU A 1 187 ? -14.839 -9.218 20.160 1.00 85.44 187 GLU A O 1
ATOM 1357 N N . GLU A 1 188 ? -16.444 -10.713 20.621 1.00 85.94 188 GLU A N 1
ATOM 1358 C CA . GLU A 1 188 ? -17.280 -9.768 21.365 1.00 85.94 188 GLU A CA 1
ATOM 1359 C C . GLU A 1 188 ? -16.484 -9.063 22.482 1.00 85.94 188 GLU A C 1
ATOM 1361 O O . GLU A 1 188 ? -15.822 -9.694 23.307 1.00 85.94 188 GLU A O 1
ATOM 1366 N N . GLY A 1 189 ? -16.531 -7.727 22.495 1.00 84.31 189 GLY A N 1
ATOM 1367 C CA . GLY A 1 189 ? -15.781 -6.892 23.439 1.00 84.31 189 GLY A CA 1
ATOM 1368 C C . GLY A 1 189 ? -14.322 -6.615 23.054 1.00 84.31 189 GLY A C 1
ATOM 1369 O O . GLY A 1 189 ? -13.665 -5.824 23.736 1.00 84.31 189 GLY A O 1
ATOM 1370 N N . GLN A 1 190 ? -13.804 -7.202 21.970 1.00 90.75 190 GLN A N 1
ATOM 1371 C CA . GLN A 1 190 ? -12.485 -6.859 21.444 1.00 90.75 190 GLN A CA 1
ATOM 1372 C C . GLN A 1 190 ? -12.529 -5.585 20.593 1.00 90.75 190 GLN A C 1
ATOM 1374 O O . GLN A 1 190 ? -13.503 -5.282 19.899 1.00 90.75 190 GLN A O 1
ATOM 1379 N N . SER A 1 191 ? -11.426 -4.838 20.622 1.00 93.69 191 SER A N 1
ATOM 1380 C CA . SER A 1 191 ? -11.212 -3.709 19.724 1.00 93.69 191 SER A CA 1
ATOM 1381 C C . SER A 1 191 ? -9.737 -3.539 19.402 1.00 93.69 191 SER A C 1
ATOM 1383 O O . SER A 1 191 ? -8.871 -3.911 20.194 1.00 93.69 191 SER A O 1
ATOM 1385 N N . VAL A 1 192 ? -9.466 -2.943 18.249 1.00 95.75 192 VAL A N 1
ATOM 1386 C CA . VAL A 1 192 ? -8.127 -2.578 17.790 1.00 95.75 192 VAL A CA 1
ATOM 1387 C C . VAL A 1 192 ? -8.124 -1.147 17.291 1.00 95.75 192 VAL A C 1
ATOM 1389 O O . VAL A 1 192 ? -9.150 -0.617 16.866 1.00 95.75 192 VAL A O 1
ATOM 1392 N N . LEU A 1 193 ? -6.956 -0.515 17.326 1.00 97.31 193 LEU A N 1
ATOM 1393 C CA . LEU A 1 193 ? -6.783 0.860 16.889 1.00 97.31 193 LEU A CA 1
ATOM 1394 C C . LEU A 1 193 ? -5.907 0.894 15.635 1.00 97.31 193 LEU A C 1
ATOM 1396 O O . LEU A 1 193 ? -4.716 0.589 15.685 1.00 97.31 193 LEU A O 1
ATOM 1400 N N . VAL A 1 194 ? -6.508 1.255 14.502 1.00 97.69 194 VAL A N 1
ATOM 1401 C CA . VAL A 1 194 ? -5.845 1.264 13.192 1.00 97.69 194 VAL A CA 1
ATOM 1402 C C . VAL A 1 194 ? -5.480 2.705 12.816 1.00 97.69 194 VAL A C 1
ATOM 1404 O O . VAL A 1 194 ? -6.357 3.570 12.871 1.00 97.69 194 VAL A O 1
ATOM 1407 N N . PRO A 1 195 ? -4.233 3.011 12.409 1.00 97.38 195 PRO A N 1
ATOM 1408 C CA . PRO A 1 195 ? -3.850 4.361 11.995 1.00 97.38 195 PRO A CA 1
ATOM 1409 C C . PRO A 1 195 ? -4.755 4.936 10.893 1.00 97.38 195 PRO A C 1
ATOM 1411 O O . PRO A 1 195 ? -4.944 4.320 9.841 1.00 97.38 195 PRO A O 1
ATOM 1414 N N . SER A 1 196 ? -5.254 6.161 11.081 1.00 97.19 196 SER A N 1
ATOM 1415 C CA . SER A 1 196 ? -6.107 6.851 10.094 1.00 97.19 196 SER A CA 1
ATOM 1416 C C . SER A 1 196 ? -5.422 7.020 8.732 1.00 97.19 196 SER A C 1
ATOM 1418 O O . SER A 1 196 ? -6.055 6.859 7.689 1.00 97.19 196 SER A O 1
ATOM 1420 N N . ARG A 1 197 ? -4.104 7.256 8.736 1.00 95.44 197 ARG A N 1
ATOM 1421 C CA . ARG A 1 197 ? -3.222 7.259 7.557 1.00 95.44 197 ARG A CA 1
ATOM 1422 C C . ARG A 1 197 ? -3.360 5.987 6.716 1.00 95.44 197 ARG A C 1
ATOM 1424 O O . ARG A 1 197 ? -3.482 6.077 5.498 1.00 95.44 197 ARG A O 1
ATOM 1431 N N . ALA A 1 198 ? -3.343 4.818 7.353 1.00 97.00 198 ALA A N 1
ATOM 1432 C CA . ALA A 1 198 ? -3.456 3.541 6.656 1.00 97.00 198 ALA A CA 1
ATOM 1433 C C . ALA A 1 198 ? -4.865 3.359 6.082 1.00 97.00 198 ALA A C 1
ATOM 1435 O O . ALA A 1 198 ? -5.025 2.981 4.925 1.00 97.00 198 ALA A O 1
ATOM 1436 N N . LEU A 1 199 ? -5.890 3.724 6.855 1.00 97.75 199 LEU A N 1
ATOM 1437 C CA . LEU A 1 199 ? -7.284 3.679 6.410 1.00 97.75 199 LEU A CA 1
ATOM 1438 C C . LEU A 1 199 ? -7.569 4.646 5.252 1.00 97.75 199 LEU A C 1
ATOM 1440 O O . LEU A 1 199 ? -8.398 4.351 4.395 1.00 97.75 199 LEU A O 1
ATOM 1444 N N . ALA A 1 200 ? -6.853 5.768 5.166 1.00 95.81 200 ALA A N 1
ATOM 1445 C CA . ALA A 1 200 ? -6.910 6.645 4.002 1.00 95.81 200 ALA A CA 1
ATOM 1446 C C . ALA A 1 200 ? -6.364 5.958 2.736 1.00 95.81 200 ALA A C 1
ATOM 1448 O O . ALA A 1 200 ? -6.927 6.141 1.656 1.00 95.81 200 ALA A O 1
ATOM 1449 N N . GLU A 1 201 ? -5.310 5.141 2.844 1.00 96.25 201 GLU A N 1
ATOM 1450 C CA . GLU A 1 201 ? -4.842 4.319 1.718 1.00 96.25 201 GLU A CA 1
ATOM 1451 C C . GLU A 1 201 ? -5.819 3.196 1.370 1.00 96.25 201 GLU A C 1
ATOM 1453 O O . GLU A 1 201 ? -6.036 2.943 0.184 1.00 96.25 201 GLU A O 1
ATOM 1458 N N . VAL A 1 202 ? -6.476 2.590 2.364 1.00 97.50 202 VAL A N 1
ATOM 1459 C CA . VAL A 1 202 ? -7.576 1.639 2.136 1.00 97.50 202 VAL A CA 1
ATOM 1460 C C . VAL A 1 202 ? -8.681 2.305 1.316 1.00 97.50 202 VAL A C 1
ATOM 1462 O O . VAL A 1 202 ? -8.986 1.817 0.234 1.00 97.50 202 VAL A O 1
ATOM 1465 N N . ILE A 1 203 ? -9.197 3.472 1.734 1.00 96.31 203 ILE A N 1
ATOM 1466 C CA . ILE A 1 203 ? -10.240 4.212 0.992 1.00 96.31 203 ILE A CA 1
ATOM 1467 C C . ILE A 1 203 ? -9.836 4.457 -0.469 1.00 96.31 203 ILE A C 1
ATOM 1469 O O . ILE A 1 203 ? -10.668 4.324 -1.366 1.00 96.31 203 ILE A O 1
ATOM 1473 N N . ARG A 1 204 ? -8.576 4.836 -0.720 1.00 94.25 204 ARG A N 1
ATOM 1474 C CA . ARG A 1 204 ? -8.080 5.092 -2.084 1.00 94.25 204 ARG A CA 1
ATOM 1475 C C . ARG A 1 204 ? -7.948 3.820 -2.914 1.00 94.25 204 ARG A C 1
ATOM 1477 O O . ARG A 1 204 ? -8.138 3.885 -4.122 1.00 94.25 204 ARG A O 1
ATOM 1484 N N . SER A 1 205 ? -7.616 2.703 -2.277 1.00 95.12 205 SER A N 1
ATOM 1485 C CA . SER A 1 205 ? -7.399 1.418 -2.946 1.00 95.12 205 SER A CA 1
ATOM 1486 C C . SER A 1 205 ? -8.708 0.696 -3.268 1.00 95.12 205 SER A C 1
ATOM 1488 O O . SER A 1 205 ? -8.716 -0.131 -4.170 1.00 95.12 205 SER A O 1
ATOM 1490 N N . LEU A 1 206 ? -9.807 1.021 -2.570 1.00 93.38 206 LEU A N 1
ATOM 1491 C CA . LEU A 1 206 ? -11.124 0.408 -2.792 1.00 93.38 206 LEU A CA 1
ATOM 1492 C C . LEU A 1 206 ? -11.624 0.587 -4.229 1.00 93.38 206 LEU A C 1
ATOM 1494 O O . LEU A 1 206 ? -12.160 -0.369 -4.770 1.00 93.38 206 LEU A O 1
ATOM 1498 N N . GLY A 1 207 ? -11.414 1.748 -4.865 1.00 88.50 207 GLY A N 1
ATOM 1499 C CA . GLY A 1 207 ? -11.818 1.974 -6.261 1.00 88.50 207 GLY A CA 1
ATOM 1500 C C . GLY A 1 207 ? -13.247 1.489 -6.547 1.00 88.50 207 GLY A C 1
ATOM 1501 O O . GLY A 1 207 ? -14.173 1.875 -5.834 1.00 88.50 207 GLY A O 1
ATOM 1502 N N . ASP A 1 208 ? -13.380 0.606 -7.541 1.00 88.50 208 ASP A N 1
ATOM 1503 C CA . ASP A 1 208 ? -14.628 -0.079 -7.919 1.00 88.50 208 ASP A CA 1
ATOM 1504 C C . ASP A 1 208 ? -14.720 -1.525 -7.375 1.00 88.50 208 ASP A C 1
ATOM 1506 O O . ASP A 1 208 ? -15.513 -2.334 -7.862 1.00 88.50 208 ASP A O 1
ATOM 1510 N N . ALA A 1 209 ? -13.886 -1.898 -6.398 1.00 93.88 209 ALA A N 1
ATOM 1511 C CA . ALA A 1 209 ? -13.942 -3.218 -5.777 1.00 93.88 209 ALA A CA 1
ATOM 1512 C C . ALA A 1 209 ? -15.291 -3.429 -5.074 1.00 93.88 209 ALA A C 1
ATOM 1514 O O . ALA A 1 209 ? -15.831 -2.517 -4.450 1.00 93.88 209 ALA A O 1
ATOM 1515 N N . SER A 1 210 ? -15.821 -4.652 -5.137 1.00 94.00 210 SER A N 1
ATOM 1516 C CA . SER A 1 210 ? -17.045 -5.035 -4.421 1.00 94.00 210 SER A CA 1
ATOM 1517 C C . SER A 1 210 ? -16.776 -5.454 -2.977 1.00 94.00 210 SER A C 1
ATOM 1519 O O . SER A 1 210 ? -17.615 -5.251 -2.097 1.00 94.00 210 SER A O 1
ATOM 1521 N N . GLU A 1 211 ? -15.601 -6.025 -2.724 1.00 95.00 211 GLU A N 1
ATOM 1522 C CA . GLU A 1 211 ? -15.238 -6.645 -1.454 1.00 95.00 211 GLU A CA 1
ATOM 1523 C C . GLU A 1 211 ? -13.808 -6.293 -1.042 1.00 95.00 211 GLU A C 1
ATOM 1525 O O . GLU A 1 211 ? -12.948 -5.980 -1.869 1.00 95.00 211 GLU A O 1
ATOM 1530 N N . VAL A 1 212 ? -13.564 -6.364 0.263 1.00 95.75 212 VAL A N 1
ATOM 1531 C CA . VAL A 1 212 ? -12.250 -6.209 0.883 1.00 95.75 212 VAL A CA 1
ATOM 1532 C C . VAL A 1 212 ? -12.070 -7.290 1.936 1.00 95.75 212 VAL A C 1
ATOM 1534 O O . VAL A 1 212 ? -12.932 -7.487 2.790 1.00 95.75 212 VAL A O 1
ATOM 1537 N N . THR A 1 213 ? -10.935 -7.981 1.898 1.00 95.62 213 THR A N 1
ATOM 1538 C CA . THR A 1 213 ? -10.583 -8.954 2.934 1.00 95.62 213 THR A CA 1
ATOM 1539 C C . THR A 1 213 ? -9.738 -8.270 3.999 1.00 95.62 213 THR A C 1
ATOM 1541 O O . THR A 1 213 ? -8.653 -7.763 3.704 1.00 95.62 213 THR A O 1
ATOM 1544 N N . LEU A 1 214 ? -10.221 -8.273 5.237 1.00 95.12 214 LEU A N 1
ATOM 1545 C CA . LEU A 1 214 ? -9.492 -7.819 6.414 1.00 95.12 214 LEU A CA 1
ATOM 1546 C C . LEU A 1 214 ? -8.886 -9.031 7.124 1.00 95.12 214 LEU A C 1
ATOM 1548 O O . LEU A 1 214 ? -9.607 -9.935 7.534 1.00 95.12 214 LEU A O 1
ATOM 1552 N N . VAL A 1 215 ? -7.567 -9.020 7.288 1.00 94.81 215 VAL A N 1
ATOM 1553 C CA . VAL A 1 215 ? -6.815 -9.952 8.132 1.00 94.81 215 VAL A CA 1
ATOM 1554 C C . VAL A 1 215 ? -6.298 -9.177 9.330 1.00 94.81 215 VAL A C 1
ATOM 1556 O O . VAL A 1 215 ? -5.599 -8.175 9.151 1.00 94.81 215 VAL A O 1
ATOM 1559 N N . LEU A 1 216 ? -6.632 -9.619 10.538 1.00 92.25 216 LEU A N 1
ATOM 1560 C CA . LEU A 1 216 ? -6.239 -8.929 11.761 1.00 92.25 216 LEU A CA 1
ATOM 1561 C C . LEU A 1 216 ? -5.278 -9.793 12.576 1.00 92.25 216 LEU A C 1
ATOM 1563 O O . LEU A 1 216 ? -5.660 -10.824 13.122 1.00 92.25 216 LEU A O 1
ATOM 1567 N N . GLY A 1 217 ? -4.020 -9.366 12.636 1.00 90.31 217 GLY A N 1
ATOM 1568 C CA . GLY A 1 217 ? -3.011 -9.951 13.503 1.00 90.31 217 GLY A CA 1
ATOM 1569 C C . GLY A 1 217 ? -3.027 -9.332 14.901 1.00 90.31 217 GLY A C 1
ATOM 1570 O O . GLY A 1 217 ? -3.777 -8.407 15.207 1.00 90.31 217 GLY A O 1
ATOM 1571 N N . ALA A 1 218 ? -2.134 -9.813 15.768 1.00 88.19 218 ALA A N 1
ATOM 1572 C CA . ALA A 1 218 ? -2.008 -9.287 17.130 1.00 88.19 218 ALA A CA 1
ATOM 1573 C C . ALA A 1 218 ? -1.414 -7.864 17.184 1.00 88.19 218 ALA A C 1
ATOM 1575 O O . ALA A 1 218 ? -1.622 -7.143 18.156 1.00 88.19 218 ALA A O 1
ATOM 1576 N N . GLN A 1 219 ? -0.627 -7.477 16.175 1.00 91.62 219 GLN A N 1
ATOM 1577 C CA . GLN A 1 219 ? 0.091 -6.195 16.123 1.00 91.62 219 GLN A CA 1
ATOM 1578 C C . GLN A 1 219 ? -0.084 -5.459 14.792 1.00 91.62 219 GLN A C 1
ATOM 1580 O O . GLN A 1 219 ? 0.427 -4.350 14.634 1.00 91.62 219 GLN A O 1
ATOM 1585 N N . ASP A 1 220 ? -0.788 -6.055 13.836 1.00 94.81 220 ASP A N 1
ATOM 1586 C CA . ASP A 1 220 ? -0.988 -5.499 12.508 1.00 94.81 220 ASP A CA 1
ATOM 1587 C C . ASP A 1 220 ? -2.400 -5.774 11.987 1.00 94.81 220 ASP A C 1
ATOM 1589 O O . ASP A 1 220 ? -3.123 -6.644 12.469 1.00 94.81 220 ASP A O 1
ATOM 1593 N N . ALA A 1 221 ? -2.800 -4.980 11.003 1.00 95.75 221 ALA A N 1
ATOM 1594 C CA . ALA A 1 221 ? -3.980 -5.209 10.193 1.00 95.75 221 ALA A CA 1
ATOM 1595 C C . ALA A 1 221 ? -3.572 -5.184 8.723 1.00 95.75 221 ALA A C 1
ATOM 1597 O O . ALA A 1 221 ? -2.790 -4.328 8.299 1.00 95.75 221 ALA A O 1
ATOM 1598 N N . THR A 1 222 ? -4.122 -6.103 7.936 1.00 97.19 222 THR A N 1
ATOM 1599 C CA . THR A 1 222 ? -3.927 -6.154 6.490 1.00 97.19 222 THR A CA 1
ATOM 1600 C C . THR A 1 222 ? -5.262 -6.131 5.764 1.00 97.19 222 THR A C 1
ATOM 1602 O O . THR A 1 222 ? -6.131 -6.957 6.018 1.00 97.19 222 THR A O 1
ATOM 1605 N N . PHE A 1 223 ? -5.393 -5.216 4.810 1.00 97.25 223 PHE A N 1
ATOM 1606 C CA . PHE A 1 223 ? -6.532 -5.093 3.909 1.00 97.25 223 PHE A CA 1
ATOM 1607 C C . PHE A 1 223 ? -6.105 -5.551 2.512 1.00 97.25 223 PHE A C 1
ATOM 1609 O O . PHE A 1 223 ? -5.140 -5.017 1.959 1.00 97.25 223 PHE A O 1
ATOM 1616 N N . ARG A 1 224 ? -6.802 -6.536 1.941 1.00 96.69 224 ARG A N 1
ATOM 1617 C CA . ARG A 1 224 ? -6.591 -7.030 0.570 1.00 96.69 224 ARG A CA 1
ATOM 1618 C C . ARG A 1 224 ? -7.756 -6.593 -0.314 1.00 96.69 224 ARG A C 1
ATOM 1620 O O . ARG A 1 224 ? -8.911 -6.856 0.019 1.00 96.69 224 ARG A O 1
ATOM 1627 N N . ILE A 1 225 ? -7.442 -5.900 -1.405 1.00 96.12 225 ILE A N 1
ATOM 1628 C CA . ILE A 1 225 ? -8.392 -5.220 -2.288 1.00 96.12 225 ILE A CA 1
ATOM 1629 C C . ILE A 1 225 ? -7.937 -5.449 -3.733 1.00 96.12 225 ILE A C 1
ATOM 1631 O O . ILE A 1 225 ? -7.059 -4.748 -4.239 1.00 96.12 225 ILE A O 1
ATOM 1635 N N . GLY A 1 226 ? -8.490 -6.469 -4.392 1.00 92.56 226 GLY A N 1
ATOM 1636 C CA . GLY A 1 226 ? -7.983 -6.909 -5.696 1.00 92.56 226 GLY A CA 1
ATOM 1637 C C . GLY A 1 226 ? -6.479 -7.212 -5.633 1.00 92.56 226 GLY A C 1
ATOM 1638 O O . GLY A 1 226 ? -6.036 -7.949 -4.755 1.00 92.56 226 GLY A O 1
ATOM 1639 N N . GLY A 1 227 ? -5.694 -6.606 -6.530 1.00 92.62 227 GLY A N 1
ATOM 1640 C CA . GLY A 1 227 ? -4.226 -6.710 -6.547 1.00 92.62 227 GLY A CA 1
ATOM 1641 C C . GLY A 1 227 ? -3.496 -5.790 -5.558 1.00 92.62 227 GLY A C 1
ATOM 1642 O O . GLY A 1 227 ? -2.271 -5.742 -5.568 1.00 92.62 227 GLY A O 1
ATOM 1643 N N . VAL A 1 228 ? -4.204 -5.025 -4.719 1.00 96.25 228 VAL A N 1
ATOM 1644 C CA . VAL A 1 228 ? -3.587 -4.115 -3.742 1.00 96.25 228 VAL A CA 1
ATOM 1645 C C . VAL A 1 228 ? -3.704 -4.677 -2.333 1.00 96.25 228 VAL A C 1
ATOM 1647 O O . VAL A 1 228 ? -4.763 -5.120 -1.888 1.00 96.25 228 VAL A O 1
ATOM 1650 N N . ARG A 1 229 ? -2.603 -4.598 -1.591 1.00 96.75 229 ARG A N 1
ATOM 1651 C CA . ARG A 1 229 ? -2.524 -4.950 -0.181 1.00 96.75 229 ARG A CA 1
ATOM 1652 C C . ARG A 1 229 ? -2.013 -3.772 0.632 1.00 96.75 229 ARG A C 1
ATOM 1654 O O . ARG A 1 229 ? -0.944 -3.239 0.347 1.00 96.75 229 ARG A O 1
ATOM 1661 N N . VAL A 1 230 ? -2.757 -3.412 1.672 1.00 97.75 230 VAL A N 1
ATOM 1662 C CA . VAL A 1 230 ? -2.388 -2.375 2.640 1.00 97.75 230 VAL A CA 1
ATOM 1663 C C . VAL A 1 230 ? -2.197 -3.031 4.001 1.00 97.75 230 VAL A C 1
ATOM 1665 O O . VAL A 1 230 ? -3.163 -3.499 4.595 1.00 97.75 230 VAL A O 1
ATOM 1668 N N . THR A 1 231 ? -0.966 -3.058 4.500 1.00 97.00 231 THR A N 1
ATOM 1669 C CA . THR A 1 231 ? -0.618 -3.603 5.818 1.00 97.00 231 THR A CA 1
ATOM 1670 C C . THR A 1 231 ? -0.165 -2.477 6.731 1.00 97.00 231 THR A C 1
ATOM 1672 O O . THR A 1 231 ? 0.643 -1.639 6.332 1.00 97.00 231 THR A O 1
ATOM 1675 N N . THR A 1 232 ? -0.662 -2.447 7.963 1.00 96.12 232 THR A N 1
ATOM 1676 C CA . THR A 1 232 ? -0.292 -1.423 8.939 1.00 96.12 232 THR A CA 1
ATOM 1677 C C . THR A 1 232 ? -0.127 -1.990 10.336 1.00 96.12 232 THR A C 1
ATOM 1679 O O . THR A 1 232 ? -0.863 -2.892 10.727 1.00 96.12 232 THR A O 1
ATOM 1682 N N . ARG A 1 233 ? 0.814 -1.437 11.102 1.00 95.00 233 ARG A N 1
ATOM 1683 C CA . ARG A 1 233 ? 0.904 -1.696 12.538 1.00 95.00 233 ARG A CA 1
ATOM 1684 C C . ARG A 1 233 ? -0.260 -1.054 13.279 1.00 95.00 233 ARG A C 1
ATOM 1686 O O . ARG A 1 233 ? -0.624 0.093 13.018 1.00 95.00 233 ARG A O 1
ATOM 1693 N N . LEU A 1 234 ? -0.810 -1.794 14.231 1.00 95.81 234 LEU A N 1
ATOM 1694 C CA . LEU A 1 234 ? -1.825 -1.294 15.147 1.00 95.81 234 LEU A CA 1
ATOM 1695 C C . LEU A 1 234 ? -1.196 -0.316 16.142 1.00 95.81 234 LEU A C 1
ATOM 1697 O O . LEU A 1 234 ? -0.039 -0.458 16.540 1.00 95.81 234 LEU A O 1
ATOM 1701 N N . ILE A 1 235 ? -1.973 0.678 16.559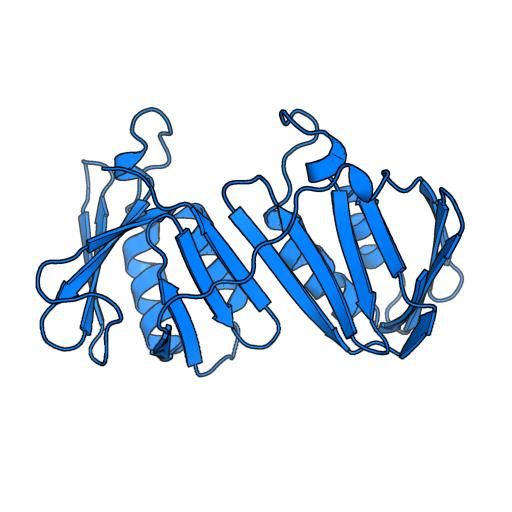 1.00 95.50 235 ILE A N 1
ATOM 1702 C CA . ILE A 1 235 ? -1.569 1.597 17.620 1.00 95.50 235 ILE A CA 1
ATOM 1703 C C . ILE A 1 235 ? -1.818 0.898 18.955 1.00 95.50 235 ILE A C 1
ATOM 1705 O O . ILE A 1 235 ? -2.944 0.499 19.252 1.00 95.50 235 ILE A O 1
ATOM 1709 N N . SER A 1 236 ? -0.774 0.778 19.770 1.00 87.44 236 SER A N 1
ATOM 1710 C CA . SER A 1 236 ? -0.909 0.287 21.140 1.00 87.44 236 SER A CA 1
ATOM 1711 C C . SER A 1 236 ? -1.639 1.321 22.000 1.00 87.44 236 SER A C 1
ATOM 1713 O O . SER A 1 236 ? -1.206 2.475 22.081 1.00 87.44 236 SER A O 1
ATOM 1715 N N . GLY A 1 237 ? -2.739 0.895 22.620 1.00 61.25 237 GLY A N 1
ATOM 1716 C CA . GLY A 1 237 ? -3.484 1.643 23.638 1.00 61.25 237 GLY A CA 1
ATOM 1717 C C . GLY A 1 237 ? -3.091 1.255 25.054 1.00 61.25 237 GLY A C 1
ATOM 1718 O O . GLY A 1 237 ? -2.620 0.110 25.243 1.00 61.25 237 GLY A O 1
#

Solvent-accessible surface area (backbone atoms only — not comparable to full-atom values): 12157 Å² total; per-residue (Å²): 54,30,40,34,38,48,29,65,62,52,40,51,30,45,55,56,8,44,72,27,30,29,57,86,82,40,99,54,64,62,30,29,17,29,40,37,38,37,57,64,42,40,35,38,29,33,8,27,58,91,48,35,34,21,36,22,50,46,81,36,54,44,79,38,55,39,71,44,18,39,48,27,68,60,52,46,50,50,48,66,70,39,62,88,46,62,29,39,42,40,43,56,97,59,36,33,39,42,35,25,90,94,48,76,47,81,44,70,44,48,72,50,88,73,49,76,86,83,79,80,89,84,52,66,68,33,73,41,52,28,59,63,49,40,56,40,46,68,64,20,48,80,30,28,31,89,51,77,93,45,56,77,28,26,17,32,36,44,27,31,46,91,63,6,38,31,40,37,12,27,54,88,83,51,75,27,76,39,80,42,86,52,74,52,81,49,55,87,83,36,70,48,30,40,41,32,72,55,52,52,52,49,52,65,58,38,75,90,47,68,50,30,37,42,30,56,50,98,56,33,40,35,41,41,32,86,54,35,34,43,35,31,46,44,55,84,126

Sequence (237 aa):
MKFRCERDVLADAVGSAGRATSGRSGALPVLAGLRLRLDGDHLEVTGSDLDLTVTAEIEVAGTTDGVAVIPARLLADIVRALEPGAVNVSVEADQATITGGRSEFSVNVIPPEEYPQVAEPTADSVTLSAEALADGLRQVVPAASNDDNRLILTGVQLAAEGDGLRLVATDSYRLAVRDLAGESVLEEGQSVLVPSRALAEVIRSLGDASEVTLVLGAQDATFRIGGVRVTTRLISG

Secondary structure (DSSP, 8-state):
-EEEEEHHHHHHHHHHHHTTSPPTTSS-GGGGEEEEEEETTEEEEEEE-SSEEEEEEEE-EEEE-EEEEEEHHHHHHHHHHSPSSEEEEEEETTEEEEEETTEEEEEEPBPGGGSPP-PPP-S-EEEEEHHHHHHHHHHHGGGS---GGGGGGGEEEEEEETTEEEEEEE-SS-EEEEEE-S--SSPTT-EEEEEHHHHHHHHHHHTT-SEEEEEE-SSEEEEEETTEEEEEEPPP-

Foldseek 3Di:
DKWKDWLVQQLVQLVLQQLAADDCPAPQNLLLWWKWWDDQQKIWTWHHSPFKIKIFIDGTHDDDTDIWTFRSVVSNVVSVPADTTMWMWDDDDQWIWIDHDPDIDIGGTDPCVSPDDDDDFDADKDKAFLVLLLVLLVQALVAADPDPVCVQQQWWKWADDDQFTWTWHHPVVDITIDTDHHHDPDDHPDMFTFGSSLSVSSSVLQPVFGMWMWGDDPFKIWIDHPRMIMIGGTDDD

Nearest PDB structures (foldseek):
  8djq-assembly2_B  TM=9.424E-01  e=4.818E-22  Mycolicibacterium thermoresistibile ATCC 19527
  8dkd-assembly1_A  TM=9.361E-01  e=2.959E-22  Mycolicibacterium thermoresistibile ATCC 19527
  3rb9-assembly1_A  TM=9.464E-01  e=1.210E-21  Mycobacterium tuberculosis H37Rv
  6fvo-assembly1_B  TM=9.373E-01  e=1.969E-21  Mycobacterium tuberculosis CDC1551
  5agu-assembly1_B  TM=9.008E-01  e=5.219E-21  Mycobacterium tuberculosis H37Rv